Protein AF-A0A7S0ZLE8-F1 (afdb_monomer_lite)

Organism: NCBI:txid708627

Sequence (244 aa):
KNADIVASLNGVIELIKIQPRLDTLREMLEECEAYNGIEEWNGKCVEWKLIETKVQASASEIFHALNELYAFEIEVSKWVILDRKLICDILSLIFDTATLKGWNCCKNIPRNELIQEMKSDCEENVLVRVLELFADENEMNTELKLKEYEITRVVGESLLEKHCNLQLISKTQIVSESQFEKLWKDALPDEFCIKWDALNGLAVVVSTPAQRYVEYFPRHRLAVDAKMRFDAMFEKKKSWTRAE

Secondary structure (DSSP, 8-state):
-PPP-----SS-----------HHHHHHHHTSPPB-S-TT-----EEHHHHHHH--S-HHHHHHHHHHTTEEEEETTEEEEBPHHHHHHHHHHHHHHHHHHT--TTSEEEHHHHHHHHTTTS-HHHHHHHHHHHEEEPTTS-EEEE-HHHHHHHHHHHHHHHHS-TTTS-GGGPPBHHHHHHHHHHTS-TT----GGGGTTTEEEEE-SS-EEEEE--GGGS-SSHHHHHHHHHHH-S---TT-

InterPro domains:
  IPR019128 Sister chromatid cohesion protein Dcc1 [PF09724] (3-243)
  IPR019128 Sister chromatid cohesion protein Dcc1 [PTHR13395] (2-243)

pLDDT: mean 90.19, std 7.02, range [50.66, 97.81]

Structure (mmCIF, N/CA/C/O backbone):
data_AF-A0A7S0ZLE8-F1
#
_entry.id   AF-A0A7S0ZLE8-F1
#
loop_
_atom_site.group_PDB
_atom_site.id
_atom_site.type_symbol
_atom_site.label_atom_id
_atom_site.label_alt_id
_atom_site.label_comp_id
_atom_site.label_asym_id
_atom_site.label_entity_id
_atom_site.label_seq_id
_atom_site.pdbx_PDB_ins_code
_atom_site.Cartn_x
_atom_site.Cartn_y
_atom_site.Cartn_z
_atom_site.occupancy
_atom_site.B_iso_or_equiv
_atom_site.auth_seq_id
_atom_site.auth_comp_id
_atom_site.auth_asym_id
_atom_site.auth_atom_id
_atom_site.pdbx_PDB_model_num
ATOM 1 N N . LYS A 1 1 ? 16.751 -15.967 -65.633 1.00 50.66 1 LYS A N 1
ATOM 2 C CA . LYS A 1 1 ? 17.332 -15.666 -64.303 1.00 50.66 1 LYS A CA 1
ATOM 3 C C . LYS A 1 1 ? 16.708 -16.654 -63.330 1.00 50.66 1 LYS A C 1
ATOM 5 O O . LYS A 1 1 ? 15.507 -16.556 -63.126 1.00 50.66 1 LYS A O 1
ATOM 10 N N . ASN A 1 2 ? 17.470 -17.645 -62.865 1.00 52.84 2 ASN A N 1
ATOM 11 C CA . ASN A 1 2 ? 16.989 -18.592 -61.857 1.00 52.84 2 ASN A CA 1
ATOM 12 C C . ASN A 1 2 ? 17.002 -17.899 -60.495 1.00 52.84 2 ASN A C 1
ATOM 14 O O . ASN A 1 2 ? 17.931 -17.147 -60.210 1.00 52.84 2 ASN A O 1
ATOM 18 N N . ALA A 1 3 ? 15.941 -18.089 -59.717 1.00 69.06 3 ALA A N 1
ATOM 19 C CA . ALA A 1 3 ? 15.873 -17.599 -58.351 1.00 69.06 3 ALA A CA 1
ATOM 20 C C . ALA A 1 3 ? 16.672 -18.553 -57.456 1.00 69.06 3 ALA A C 1
ATOM 22 O O . ALA A 1 3 ? 16.349 -19.739 -57.389 1.00 69.06 3 ALA A O 1
ATOM 23 N N . ASP A 1 4 ? 17.710 -18.036 -56.803 1.00 77.81 4 ASP A N 1
ATOM 24 C CA . ASP A 1 4 ? 18.472 -18.784 -55.807 1.00 77.81 4 ASP A CA 1
ATOM 25 C C . ASP A 1 4 ? 17.657 -18.890 -54.516 1.00 77.81 4 ASP A C 1
ATOM 27 O O . ASP A 1 4 ? 17.141 -17.899 -53.991 1.00 77.81 4 ASP A O 1
ATOM 31 N N . ILE A 1 5 ? 17.519 -20.113 -54.007 1.00 77.00 5 ILE A N 1
ATOM 32 C CA . ILE A 1 5 ? 16.856 -20.372 -52.730 1.00 77.00 5 ILE A CA 1
ATOM 33 C C . ILE A 1 5 ? 17.821 -19.971 -51.614 1.00 77.00 5 ILE A C 1
ATOM 35 O O . ILE A 1 5 ? 18.875 -20.581 -51.452 1.00 77.00 5 ILE A O 1
ATOM 39 N N . VAL A 1 6 ? 17.444 -18.951 -50.841 1.00 85.25 6 VAL A N 1
ATOM 40 C CA . VAL A 1 6 ? 18.293 -18.377 -49.782 1.00 85.25 6 VAL A CA 1
ATOM 41 C C . VAL A 1 6 ? 18.117 -19.105 -48.440 1.00 85.25 6 VAL A C 1
ATOM 43 O O . VAL A 1 6 ? 19.038 -19.126 -47.629 1.00 85.25 6 VAL A O 1
ATOM 46 N N . ALA A 1 7 ? 16.958 -19.733 -48.203 1.00 81.81 7 ALA A N 1
ATOM 47 C CA . ALA A 1 7 ? 16.702 -20.570 -47.030 1.00 81.81 7 ALA A CA 1
ATOM 48 C C . ALA A 1 7 ? 15.507 -21.515 -47.252 1.00 81.81 7 ALA A C 1
ATOM 50 O O . ALA A 1 7 ? 14.533 -21.149 -47.909 1.00 81.81 7 ALA A O 1
ATOM 51 N N . SER A 1 8 ? 15.568 -22.708 -46.654 1.00 85.56 8 SER A N 1
ATOM 52 C CA . SER A 1 8 ? 14.454 -23.657 -46.540 1.00 85.56 8 SER A CA 1
ATOM 53 C C . SER A 1 8 ? 14.250 -23.984 -45.064 1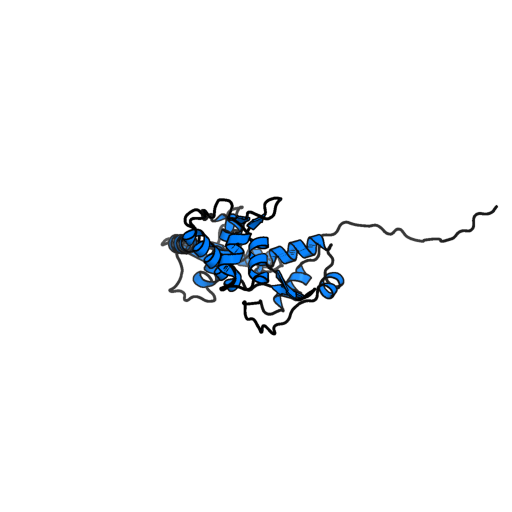.00 85.56 8 SER A C 1
ATOM 55 O O . SER A 1 8 ? 15.186 -24.430 -44.401 1.00 85.56 8 SER A O 1
ATOM 57 N N . LEU A 1 9 ? 13.046 -23.751 -44.544 1.00 86.44 9 LEU A N 1
ATOM 58 C CA . LEU A 1 9 ? 12.694 -23.979 -43.142 1.00 86.44 9 LEU A CA 1
ATOM 59 C C . LEU A 1 9 ? 11.684 -25.125 -43.047 1.00 86.44 9 LEU A C 1
ATOM 61 O O . LEU A 1 9 ? 10.696 -25.143 -43.773 1.00 86.44 9 LEU A O 1
ATOM 65 N N . ASN A 1 10 ? 11.923 -26.059 -42.126 1.00 84.06 10 ASN A N 1
ATOM 66 C CA . ASN A 1 10 ? 11.089 -27.252 -41.926 1.00 84.06 10 ASN A CA 1
ATOM 67 C C . ASN A 1 10 ? 10.104 -27.100 -40.751 1.00 84.06 10 ASN A C 1
ATOM 69 O O . ASN A 1 10 ? 9.726 -28.087 -40.125 1.00 84.06 10 ASN A O 1
ATOM 73 N N . GLY A 1 11 ? 9.713 -25.871 -40.415 1.00 84.88 11 GLY A N 1
ATOM 74 C CA . GLY A 1 11 ? 8.815 -25.598 -39.297 1.00 84.88 11 GLY A CA 1
ATOM 75 C C . GLY A 1 11 ? 8.304 -24.163 -39.294 1.00 84.88 11 GLY A C 1
ATOM 76 O O . GLY A 1 11 ? 8.848 -23.297 -39.979 1.00 84.88 11 GLY A O 1
ATOM 77 N N . VAL A 1 12 ? 7.252 -23.932 -38.511 1.00 86.62 12 VAL A N 1
ATOM 78 C CA . VAL A 1 12 ? 6.644 -22.616 -38.293 1.00 86.62 12 VAL A CA 1
ATOM 79 C C . VAL A 1 12 ? 6.923 -22.198 -36.854 1.00 86.62 12 VAL A C 1
ATOM 81 O O . VAL A 1 12 ? 6.770 -22.999 -35.934 1.00 86.62 12 VAL A O 1
ATOM 84 N N . ILE A 1 13 ? 7.352 -20.951 -36.662 1.00 87.94 13 ILE A N 1
ATOM 85 C CA . ILE A 1 13 ? 7.451 -20.337 -35.337 1.00 87.94 13 ILE A CA 1
ATOM 86 C C . ILE A 1 13 ? 6.138 -19.601 -35.098 1.00 87.94 13 ILE A C 1
ATOM 88 O O . ILE A 1 13 ? 5.864 -18.591 -35.745 1.00 87.94 13 ILE A O 1
ATOM 92 N N . GLU A 1 14 ? 5.328 -20.120 -34.184 1.00 88.88 14 GLU A N 1
ATOM 93 C CA . GLU A 1 14 ? 4.092 -19.471 -33.756 1.00 88.88 14 GLU A CA 1
ATOM 94 C C . GLU A 1 14 ? 4.342 -18.644 -32.494 1.00 88.88 14 GLU A C 1
ATOM 96 O O . GLU A 1 14 ? 5.032 -19.076 -31.569 1.00 88.88 14 GLU A O 1
ATOM 101 N N . LEU A 1 15 ? 3.769 -17.443 -32.453 1.00 86.81 15 LEU A N 1
ATOM 102 C CA . LEU A 1 15 ? 3.800 -16.578 -31.279 1.00 86.81 15 LEU A CA 1
ATOM 103 C C . LEU A 1 15 ? 2.468 -16.709 -30.544 1.00 86.81 15 LEU A C 1
ATOM 105 O O . LEU A 1 15 ? 1.416 -16.373 -31.086 1.00 86.81 15 LEU A O 1
ATOM 109 N N . ILE A 1 16 ? 2.519 -17.189 -29.304 1.00 86.44 16 ILE A N 1
ATOM 110 C CA . ILE A 1 16 ? 1.344 -17.374 -28.451 1.00 86.44 16 ILE A CA 1
ATOM 111 C C . ILE A 1 16 ? 1.424 -16.372 -27.305 1.00 86.44 16 ILE A C 1
ATOM 113 O O . ILE A 1 16 ? 2.462 -16.241 -26.655 1.00 86.44 16 ILE A O 1
ATOM 117 N N . LYS A 1 17 ? 0.317 -15.677 -27.031 1.00 83.75 17 LYS A N 1
ATOM 118 C CA . LYS A 1 17 ? 0.219 -14.819 -25.850 1.00 83.75 17 LYS A CA 1
ATOM 119 C C . LYS A 1 17 ? 0.235 -15.688 -24.592 1.00 83.75 17 LYS A C 1
ATOM 121 O O . LYS A 1 17 ? -0.623 -16.552 -24.428 1.00 83.75 17 LYS A O 1
ATOM 126 N N . ILE A 1 18 ? 1.184 -15.425 -23.701 1.00 82.81 18 ILE A N 1
ATOM 127 C CA . ILE A 1 18 ? 1.287 -16.074 -22.391 1.00 82.81 18 ILE A CA 1
ATOM 128 C C . ILE A 1 18 ? 0.947 -15.080 -21.278 1.00 82.81 18 ILE A C 1
ATOM 130 O O . ILE A 1 18 ? 0.975 -13.871 -21.496 1.00 82.81 18 ILE A O 1
ATOM 134 N N . GLN A 1 19 ? 0.610 -15.596 -20.097 1.00 81.25 19 GLN A N 1
ATOM 135 C CA . GLN A 1 19 ? 0.547 -14.778 -18.885 1.00 81.25 19 GLN A CA 1
ATOM 136 C C . GLN A 1 19 ? 1.972 -14.490 -18.388 1.00 81.25 19 GLN A C 1
ATOM 138 O O . GLN A 1 19 ? 2.819 -15.390 -18.473 1.00 81.25 19 GLN A O 1
ATOM 143 N N . PRO A 1 20 ? 2.244 -13.280 -17.871 1.00 83.62 20 PRO A N 1
ATOM 144 C CA . PRO A 1 20 ? 3.556 -12.935 -17.343 1.00 83.62 20 PRO A CA 1
ATOM 145 C C . PRO A 1 20 ? 3.870 -13.780 -16.102 1.00 83.62 20 PRO A C 1
ATOM 147 O O . PRO A 1 20 ? 3.014 -14.003 -15.245 1.00 83.62 20 PRO A O 1
ATOM 150 N N . ARG A 1 21 ? 5.109 -14.269 -15.998 1.00 82.62 21 ARG A N 1
ATOM 151 C CA . ARG A 1 21 ? 5.555 -15.123 -14.881 1.00 82.62 21 ARG A CA 1
ATOM 152 C C . ARG A 1 21 ? 6.191 -14.284 -13.776 1.00 82.62 21 ARG A C 1
ATOM 154 O O . ARG A 1 21 ? 7.409 -14.271 -13.622 1.00 82.62 21 ARG A O 1
ATOM 161 N N . LEU A 1 22 ? 5.351 -13.557 -13.043 1.00 87.31 22 LEU A N 1
ATOM 162 C CA . LEU A 1 22 ? 5.779 -12.568 -12.047 1.00 87.31 22 LEU A CA 1
ATOM 163 C C . LEU A 1 22 ? 6.140 -13.168 -10.678 1.00 87.31 22 LEU A C 1
ATOM 165 O O . LEU A 1 22 ? 6.754 -12.480 -9.869 1.00 87.31 22 LEU A O 1
ATOM 169 N N . ASP A 1 23 ? 5.830 -14.443 -10.425 1.00 86.56 23 ASP A N 1
ATOM 170 C CA . ASP A 1 23 ? 6.182 -15.110 -9.161 1.00 86.56 23 ASP A CA 1
ATOM 171 C C . ASP A 1 23 ? 7.700 -15.089 -8.917 1.00 86.56 23 ASP A C 1
ATOM 173 O O . ASP A 1 23 ? 8.151 -14.768 -7.823 1.00 86.56 23 ASP A O 1
ATOM 177 N N . THR A 1 24 ? 8.497 -15.296 -9.971 1.00 88.25 24 THR A N 1
ATOM 178 C CA . THR A 1 24 ? 9.964 -15.218 -9.901 1.00 88.25 24 THR A CA 1
ATOM 179 C C . THR A 1 24 ? 10.459 -13.827 -9.499 1.00 88.25 24 THR A C 1
ATOM 181 O O . THR A 1 24 ? 11.437 -13.721 -8.767 1.00 88.25 24 THR A O 1
ATOM 184 N N . LEU A 1 25 ? 9.794 -12.753 -9.943 1.00 92.06 25 LEU A N 1
ATOM 185 C CA . LEU A 1 25 ? 10.149 -11.390 -9.533 1.00 92.06 25 LEU A CA 1
ATOM 186 C C . LEU A 1 25 ? 9.915 -11.198 -8.033 1.00 92.06 25 LEU A C 1
ATOM 188 O O . LEU A 1 25 ? 10.764 -10.637 -7.343 1.00 92.06 25 LEU A O 1
ATOM 192 N N . ARG A 1 26 ? 8.766 -11.674 -7.545 1.00 90.25 26 ARG A N 1
ATOM 193 C CA . ARG A 1 26 ? 8.402 -11.592 -6.133 1.00 90.25 26 ARG A CA 1
ATOM 194 C C . ARG A 1 26 ? 9.399 -12.349 -5.265 1.00 90.25 26 ARG A C 1
ATOM 196 O O . ARG A 1 26 ? 9.935 -11.752 -4.346 1.00 90.25 26 ARG A O 1
ATOM 203 N N . GLU A 1 27 ? 9.707 -13.598 -5.607 1.00 90.06 27 GLU A N 1
ATOM 204 C CA . GLU A 1 27 ? 10.702 -14.409 -4.892 1.00 90.06 27 GLU A CA 1
ATOM 205 C C . GLU A 1 27 ? 12.064 -13.702 -4.828 1.00 90.06 27 GLU A C 1
ATOM 207 O O . GLU A 1 27 ? 12.648 -13.569 -3.757 1.00 90.06 27 GLU A O 1
ATOM 212 N N . MET A 1 28 ? 12.541 -13.168 -5.959 1.00 92.38 28 MET A N 1
ATOM 213 C CA . MET A 1 28 ? 13.826 -12.461 -6.023 1.00 92.38 28 MET A CA 1
ATOM 214 C C . MET A 1 28 ? 13.878 -11.223 -5.115 1.00 92.38 28 MET A C 1
ATOM 216 O O . MET A 1 28 ? 14.925 -10.931 -4.538 1.00 92.38 28 MET A O 1
ATOM 220 N N . LEU A 1 29 ? 12.775 -10.481 -5.010 1.00 92.50 29 LEU A N 1
ATOM 221 C CA . LEU A 1 29 ? 12.696 -9.273 -4.189 1.00 92.50 29 LEU A CA 1
ATOM 222 C C . LEU A 1 29 ? 12.409 -9.574 -2.713 1.00 92.50 29 LEU A C 1
ATOM 224 O O . LEU A 1 29 ? 12.932 -8.876 -1.855 1.00 92.50 29 LEU A O 1
ATOM 228 N N . GLU A 1 30 ? 11.626 -10.606 -2.402 1.00 89.06 30 GLU A N 1
ATOM 229 C CA . GLU A 1 30 ? 11.346 -11.042 -1.025 1.00 89.06 30 GLU A CA 1
ATOM 230 C C . GLU A 1 30 ? 12.560 -11.721 -0.364 1.00 89.06 30 GLU A C 1
ATOM 232 O O . GLU A 1 30 ? 12.675 -11.724 0.859 1.00 89.06 30 GLU A O 1
ATOM 237 N N . GLU A 1 31 ? 13.499 -12.263 -1.150 1.00 89.19 31 GLU A N 1
ATOM 238 C CA . GLU A 1 31 ? 14.811 -12.715 -0.657 1.00 89.19 31 GLU A CA 1
ATOM 239 C C . GLU A 1 31 ? 15.725 -11.557 -0.211 1.00 89.19 31 GLU A C 1
ATOM 241 O O . GLU A 1 31 ? 16.727 -11.781 0.481 1.00 89.19 31 GLU A O 1
ATOM 246 N N . CYS A 1 32 ? 15.413 -10.329 -0.626 1.00 89.62 32 CYS A N 1
ATOM 247 C CA . CYS A 1 32 ? 16.133 -9.129 -0.229 1.00 89.62 32 CYS A CA 1
ATOM 248 C C . CYS A 1 32 ? 15.570 -8.568 1.082 1.00 89.62 32 CYS A C 1
ATOM 250 O O . CYS A 1 32 ? 14.381 -8.677 1.372 1.00 89.62 32 CYS A O 1
ATOM 252 N N . GLU A 1 33 ? 16.429 -7.935 1.880 1.00 89.81 33 GLU A N 1
ATOM 253 C CA . GLU A 1 33 ? 15.952 -7.155 3.023 1.00 89.81 33 GLU A CA 1
ATOM 254 C C . GLU A 1 33 ? 15.156 -5.952 2.504 1.00 89.81 33 GLU A C 1
ATOM 256 O O . GLU A 1 33 ? 15.547 -5.337 1.514 1.00 89.81 33 GLU A O 1
ATOM 261 N N . ALA A 1 34 ? 14.033 -5.619 3.137 1.00 91.75 34 ALA A N 1
ATOM 262 C CA . ALA A 1 34 ? 13.288 -4.427 2.757 1.00 91.75 34 ALA A CA 1
ATOM 263 C C . ALA A 1 34 ? 14.062 -3.168 3.175 1.00 91.75 34 ALA A C 1
ATOM 265 O O . ALA A 1 34 ? 14.675 -3.113 4.244 1.00 91.75 34 ALA A O 1
ATOM 266 N N . TYR A 1 35 ? 14.035 -2.140 2.336 1.00 93.25 35 TYR A N 1
ATOM 267 C CA . TYR A 1 35 ? 14.686 -0.874 2.644 1.00 93.25 35 TYR A CA 1
ATOM 268 C C . TYR A 1 35 ? 13.860 -0.074 3.647 1.00 93.25 35 TYR A C 1
ATOM 270 O O . TYR A 1 35 ? 12.682 0.201 3.422 1.00 93.25 35 TYR A O 1
ATOM 278 N N . ASN A 1 36 ? 14.499 0.339 4.733 1.00 89.25 36 ASN A N 1
ATOM 279 C CA . ASN A 1 36 ? 13.854 0.937 5.899 1.00 89.25 36 ASN A CA 1
ATOM 280 C C . ASN A 1 36 ? 14.198 2.422 6.118 1.00 89.25 36 ASN A C 1
ATOM 282 O O . ASN A 1 36 ? 13.865 2.955 7.174 1.00 89.25 36 ASN A O 1
ATOM 286 N N . GLY A 1 37 ? 14.836 3.090 5.148 1.00 86.44 37 GLY A N 1
ATOM 287 C CA . GLY A 1 37 ? 15.146 4.525 5.225 1.00 86.44 37 GLY A CA 1
ATOM 288 C C . GLY A 1 37 ? 16.477 4.864 5.900 1.00 86.44 37 GLY A C 1
ATOM 289 O O . GLY A 1 37 ? 16.689 6.012 6.273 1.00 86.44 37 GLY A O 1
ATOM 290 N N . ILE A 1 38 ? 17.357 3.882 6.116 1.00 84.50 38 ILE A N 1
ATOM 291 C CA . ILE A 1 38 ? 18.698 4.123 6.665 1.00 84.50 38 ILE A CA 1
ATOM 292 C C . ILE A 1 38 ? 19.643 4.547 5.529 1.00 84.50 38 ILE A C 1
ATOM 294 O O . ILE A 1 38 ? 19.783 3.815 4.551 1.00 84.50 38 ILE A O 1
ATOM 298 N N . GLU A 1 39 ? 20.334 5.681 5.692 1.00 70.81 39 GLU A N 1
ATOM 299 C CA . GLU A 1 39 ? 21.256 6.245 4.683 1.00 70.81 39 GLU A CA 1
ATOM 300 C C . GLU A 1 39 ? 22.358 5.254 4.249 1.00 70.81 39 GLU A C 1
ATOM 302 O O . GLU A 1 39 ? 22.692 5.149 3.072 1.00 70.81 39 GLU A O 1
ATOM 307 N N . GLU A 1 40 ? 22.910 4.476 5.188 1.00 74.19 40 GLU A N 1
ATOM 308 C CA . GLU A 1 40 ? 23.941 3.457 4.926 1.00 74.19 40 GLU A CA 1
ATOM 309 C C . GLU A 1 40 ? 23.353 2.041 4.821 1.00 74.19 40 GLU A C 1
ATOM 311 O O . GLU A 1 40 ? 23.878 1.071 5.379 1.00 74.19 40 GLU A O 1
ATOM 316 N N . TRP A 1 41 ? 22.223 1.899 4.131 1.00 78.12 41 TRP A N 1
ATOM 317 C CA . TRP A 1 41 ? 21.620 0.590 3.923 1.00 78.12 41 TRP A CA 1
ATOM 318 C C . TRP A 1 41 ? 22.519 -0.296 3.044 1.00 78.12 41 TRP A C 1
ATOM 320 O O . TRP A 1 41 ? 22.834 0.024 1.900 1.00 78.12 41 TRP A O 1
ATOM 330 N N . ASN A 1 42 ? 22.936 -1.439 3.589 1.00 79.50 42 ASN A N 1
ATOM 331 C CA . ASN A 1 42 ? 23.843 -2.398 2.947 1.00 79.50 42 ASN A CA 1
ATOM 332 C C . ASN A 1 42 ? 23.151 -3.722 2.580 1.00 79.50 42 ASN A C 1
ATOM 334 O O . ASN A 1 42 ? 23.814 -4.750 2.401 1.00 79.50 42 ASN A O 1
ATOM 338 N N . GLY A 1 43 ? 21.820 -3.704 2.502 1.00 82.38 43 GLY A N 1
ATOM 339 C CA . GLY A 1 43 ? 21.034 -4.876 2.160 1.00 82.38 43 GLY A CA 1
ATOM 340 C C . GLY A 1 43 ? 21.202 -5.292 0.697 1.00 82.38 43 GLY A C 1
ATOM 341 O O . GLY A 1 43 ? 21.799 -4.611 -0.142 1.00 82.38 43 GLY A O 1
ATOM 342 N N . LYS A 1 44 ? 20.697 -6.485 0.384 1.00 89.25 44 LYS A N 1
ATOM 343 C CA . LYS A 1 44 ? 20.733 -7.016 -0.982 1.00 89.25 44 LYS A CA 1
ATOM 344 C C . LYS A 1 44 ? 19.688 -6.317 -1.841 1.00 89.25 44 LYS A C 1
ATOM 346 O O . LYS A 1 44 ? 18.570 -6.120 -1.395 1.00 89.25 44 LYS A O 1
ATOM 351 N N . CYS A 1 45 ? 20.035 -6.027 -3.086 1.00 92.31 45 CYS A N 1
ATOM 352 C CA . CYS A 1 45 ? 19.111 -5.530 -4.099 1.00 92.31 45 CYS A CA 1
ATOM 353 C C . CYS A 1 45 ? 19.194 -6.397 -5.359 1.00 92.31 45 CYS A C 1
ATOM 355 O O . CYS A 1 45 ? 20.124 -7.191 -5.538 1.00 92.31 45 CYS A O 1
ATOM 357 N N . VAL A 1 46 ? 18.214 -6.237 -6.242 1.00 93.81 46 VAL A N 1
ATOM 358 C CA . VAL A 1 46 ? 18.103 -6.988 -7.489 1.00 93.81 46 VAL A CA 1
ATOM 359 C C . VAL A 1 46 ? 18.390 -6.071 -8.672 1.00 93.81 46 VAL A C 1
ATOM 361 O O . VAL A 1 46 ? 17.729 -5.054 -8.863 1.00 93.81 46 VAL A O 1
ATOM 364 N N . GLU A 1 47 ? 19.356 -6.441 -9.508 1.00 95.31 47 GLU A N 1
ATOM 365 C CA . GLU A 1 47 ? 19.661 -5.680 -10.720 1.00 95.31 47 GLU A CA 1
ATOM 366 C C . GLU A 1 47 ? 18.577 -5.851 -11.798 1.00 95.31 47 GLU A C 1
ATOM 368 O O . GLU A 1 47 ? 18.146 -6.970 -12.091 1.00 95.31 47 GLU A O 1
ATOM 373 N N . TRP A 1 48 ? 18.208 -4.760 -12.476 1.00 94.62 48 TRP A N 1
ATOM 374 C CA . TRP A 1 48 ? 17.226 -4.750 -13.569 1.00 94.62 48 TRP A CA 1
ATOM 375 C C . TRP A 1 48 ? 17.556 -5.770 -14.663 1.00 94.62 48 TRP A C 1
ATOM 377 O O . TRP A 1 48 ? 16.703 -6.543 -15.088 1.00 94.62 48 TRP A O 1
ATOM 387 N N . LYS A 1 49 ? 18.829 -5.862 -15.057 1.00 94.19 49 LYS A N 1
ATOM 388 C CA . LYS A 1 49 ? 19.287 -6.824 -16.069 1.00 94.19 49 LYS A CA 1
ATOM 389 C C . LYS A 1 49 ? 19.025 -8.277 -15.660 1.00 94.19 49 LYS A C 1
ATOM 391 O O . LYS A 1 49 ? 18.737 -9.126 -16.507 1.00 94.19 49 LYS A O 1
ATOM 396 N N . LEU A 1 50 ? 19.138 -8.583 -14.367 1.00 94.25 50 LEU A N 1
ATOM 397 C CA . LEU A 1 50 ? 18.840 -9.913 -13.843 1.00 94.25 50 LEU A CA 1
ATOM 398 C C . LEU A 1 50 ? 17.334 -10.186 -13.886 1.00 94.25 50 LEU A C 1
ATOM 400 O O . LEU A 1 50 ? 16.940 -11.291 -14.261 1.00 94.25 50 LEU A O 1
ATOM 404 N N . ILE A 1 51 ? 16.516 -9.179 -13.558 1.00 93.69 51 ILE A N 1
ATOM 405 C CA . ILE A 1 51 ? 15.053 -9.228 -13.674 1.00 93.69 51 ILE A CA 1
ATOM 406 C C . ILE A 1 51 ? 14.652 -9.512 -15.125 1.00 93.69 51 ILE A C 1
ATOM 408 O O . ILE A 1 51 ? 13.982 -10.510 -15.370 1.00 93.69 51 ILE A O 1
ATOM 412 N N . GLU A 1 52 ? 15.134 -8.730 -16.095 1.00 92.44 52 GLU A N 1
ATOM 413 C CA . GLU A 1 52 ? 14.830 -8.919 -17.525 1.00 92.44 52 GLU A CA 1
ATOM 414 C C . GLU A 1 52 ? 15.231 -10.302 -18.048 1.00 92.44 52 GLU A C 1
ATOM 416 O O . GLU A 1 52 ? 14.574 -10.865 -18.921 1.00 92.44 52 GLU A O 1
ATOM 421 N N . THR A 1 53 ? 16.320 -10.863 -17.520 1.00 92.75 53 THR A N 1
ATOM 422 C CA . THR A 1 53 ? 16.819 -12.169 -17.965 1.00 92.75 53 THR A CA 1
ATOM 423 C C . THR A 1 53 ? 16.012 -13.328 -17.374 1.00 92.75 53 THR A C 1
ATOM 425 O O . THR A 1 53 ? 15.838 -14.355 -18.032 1.00 92.75 53 THR A O 1
ATOM 428 N N . LYS A 1 54 ? 15.555 -13.207 -16.122 1.00 92.75 54 LYS A N 1
ATOM 429 C CA . LYS A 1 54 ? 14.897 -14.303 -15.391 1.00 92.75 54 LYS A CA 1
ATOM 430 C C . LYS A 1 54 ? 13.374 -14.257 -15.451 1.00 92.75 54 LYS A C 1
ATOM 432 O O . LYS A 1 54 ? 12.740 -15.311 -15.422 1.00 92.75 54 LYS A O 1
ATOM 437 N N . VAL A 1 55 ? 12.788 -13.067 -15.522 1.00 91.56 55 VAL A N 1
ATOM 438 C CA . VAL A 1 55 ? 11.340 -12.867 -15.466 1.00 91.56 55 VAL A CA 1
ATOM 439 C C . VAL A 1 55 ? 10.782 -12.865 -16.883 1.00 91.56 55 VAL A C 1
ATOM 441 O O . VAL A 1 55 ? 11.085 -11.997 -17.696 1.00 91.56 55 VAL A O 1
ATOM 444 N N . GLN A 1 56 ? 9.939 -13.851 -17.191 1.00 89.38 56 GLN A N 1
ATOM 445 C CA . GLN A 1 56 ? 9.267 -13.937 -18.489 1.00 89.38 56 GLN A CA 1
ATOM 446 C C . GLN A 1 56 ? 8.047 -13.015 -18.513 1.00 89.38 56 GLN A C 1
ATOM 448 O O . GLN A 1 56 ? 6.917 -13.454 -18.282 1.00 89.38 56 GLN A O 1
ATOM 453 N N . ALA A 1 57 ? 8.297 -11.736 -18.765 1.00 90.69 57 ALA A N 1
ATOM 454 C CA . ALA A 1 57 ? 7.288 -10.696 -18.894 1.00 90.69 57 ALA A CA 1
ATOM 455 C C . ALA A 1 57 ? 7.843 -9.528 -19.726 1.00 90.69 57 ALA A C 1
ATOM 457 O O . ALA A 1 57 ? 9.054 -9.380 -19.894 1.00 90.69 57 ALA A O 1
ATOM 458 N N . SER A 1 58 ? 6.962 -8.695 -20.267 1.00 90.44 58 SER A N 1
ATOM 459 C CA . SER A 1 58 ? 7.364 -7.422 -20.865 1.00 90.44 58 SER A CA 1
ATOM 460 C C . SER A 1 58 ? 7.840 -6.439 -19.791 1.00 90.44 58 SER A C 1
ATOM 462 O O . SER A 1 58 ? 7.425 -6.522 -18.635 1.00 90.44 58 SER A O 1
ATOM 464 N N . ALA A 1 59 ? 8.651 -5.450 -20.176 1.00 90.94 59 ALA A N 1
ATOM 465 C CA . ALA A 1 59 ? 9.110 -4.412 -19.252 1.00 90.94 59 ALA A CA 1
ATOM 466 C C . ALA A 1 59 ? 7.938 -3.713 -18.538 1.00 90.94 59 ALA A C 1
ATOM 468 O O . ALA A 1 59 ? 7.984 -3.517 -17.330 1.00 90.94 59 ALA A O 1
ATOM 469 N N . SER A 1 60 ? 6.848 -3.415 -19.256 1.00 91.50 60 SER A N 1
ATOM 470 C CA . SER A 1 60 ? 5.656 -2.795 -18.664 1.00 91.50 60 SER A CA 1
ATOM 471 C C . SER A 1 60 ? 4.977 -3.683 -17.618 1.00 91.50 60 SER A C 1
ATOM 473 O O . SER A 1 60 ? 4.502 -3.167 -16.611 1.00 91.50 60 SER A O 1
ATOM 475 N N . GLU A 1 61 ? 4.909 -4.997 -17.845 1.00 92.69 61 GLU A N 1
ATOM 476 C CA . GLU A 1 61 ? 4.347 -5.947 -16.874 1.00 92.69 61 GLU A CA 1
ATOM 477 C C . GLU A 1 61 ? 5.244 -6.067 -15.635 1.00 92.69 61 GLU A C 1
ATOM 479 O O . GLU A 1 61 ? 4.735 -6.135 -14.519 1.00 92.69 61 GLU A O 1
ATOM 484 N N . ILE A 1 62 ? 6.568 -6.025 -15.817 1.00 93.94 62 ILE A N 1
ATOM 485 C CA . ILE A 1 62 ? 7.541 -6.007 -14.717 1.00 93.94 62 ILE A CA 1
ATOM 486 C C . ILE A 1 62 ? 7.392 -4.725 -13.893 1.00 93.94 62 ILE A C 1
ATOM 488 O O . ILE A 1 62 ? 7.276 -4.805 -12.676 1.00 93.94 62 ILE A O 1
ATOM 492 N N . PHE A 1 63 ? 7.338 -3.553 -14.532 1.00 92.06 63 PHE A N 1
ATOM 493 C CA . PHE A 1 63 ? 7.137 -2.276 -13.838 1.00 92.06 63 PHE A CA 1
ATOM 494 C C . PHE A 1 63 ? 5.825 -2.242 -13.055 1.00 92.06 63 PHE A C 1
ATOM 496 O O . PHE A 1 63 ? 5.792 -1.772 -11.919 1.00 92.06 63 PHE A O 1
ATOM 503 N N . HIS A 1 64 ? 4.750 -2.782 -13.628 1.00 91.94 64 HIS A N 1
ATOM 504 C CA . HIS A 1 64 ? 3.483 -2.895 -12.917 1.00 91.94 64 HIS A CA 1
ATOM 505 C C . HIS A 1 64 ? 3.612 -3.779 -11.668 1.00 91.94 64 HIS A C 1
ATOM 507 O O . HIS A 1 64 ? 3.197 -3.374 -10.586 1.00 91.94 64 HIS A O 1
ATOM 513 N N . ALA A 1 65 ? 4.264 -4.936 -11.792 1.00 91.81 65 ALA A N 1
ATOM 514 C CA . ALA A 1 65 ? 4.507 -5.835 -10.669 1.00 91.81 65 ALA A CA 1
ATOM 515 C C . ALA A 1 65 ? 5.420 -5.219 -9.593 1.00 91.81 65 ALA A C 1
ATOM 517 O O . ALA A 1 65 ? 5.191 -5.417 -8.403 1.00 91.81 65 ALA A O 1
ATOM 518 N N . LEU A 1 66 ? 6.428 -4.435 -9.989 1.00 94.19 66 LEU A N 1
ATOM 519 C CA . LEU A 1 66 ? 7.273 -3.676 -9.063 1.00 94.19 66 LEU A CA 1
ATOM 520 C C . LEU A 1 66 ? 6.448 -2.668 -8.253 1.00 94.19 66 LEU A C 1
ATOM 522 O O . LEU A 1 66 ? 6.649 -2.555 -7.047 1.00 94.19 66 LEU A O 1
ATOM 526 N N . ASN A 1 67 ? 5.488 -1.982 -8.882 1.00 93.00 67 ASN A N 1
ATOM 527 C CA . ASN A 1 67 ? 4.570 -1.086 -8.175 1.00 93.00 67 ASN A CA 1
ATOM 528 C C . ASN A 1 67 ? 3.688 -1.846 -7.172 1.00 93.00 67 ASN A C 1
ATOM 530 O O . ASN A 1 67 ? 3.542 -1.396 -6.039 1.00 93.00 67 ASN A O 1
ATOM 534 N N . GLU A 1 68 ? 3.143 -3.009 -7.550 1.00 90.38 68 GLU A N 1
ATOM 535 C CA . GLU A 1 68 ? 2.337 -3.845 -6.641 1.00 90.38 68 GLU A CA 1
ATOM 536 C C . GLU A 1 68 ? 3.131 -4.358 -5.430 1.00 90.38 68 GLU A C 1
ATOM 538 O O . GLU A 1 68 ? 2.562 -4.571 -4.360 1.00 90.38 68 GLU A O 1
ATOM 543 N N . LEU A 1 69 ? 4.440 -4.560 -5.594 1.00 91.50 69 LEU A N 1
ATOM 544 C CA . LEU A 1 69 ? 5.354 -4.977 -4.528 1.00 91.50 69 LEU A CA 1
ATOM 545 C C . LEU A 1 69 ? 5.915 -3.802 -3.718 1.00 91.50 69 LEU A C 1
ATOM 547 O O . LEU A 1 69 ? 6.745 -4.022 -2.840 1.00 91.50 69 LEU A O 1
ATOM 551 N N . TYR A 1 70 ? 5.500 -2.566 -4.015 1.00 94.50 70 TYR A N 1
ATOM 552 C CA . TYR A 1 70 ? 6.075 -1.345 -3.443 1.00 94.50 70 TYR A CA 1
ATOM 553 C C . TYR A 1 70 ? 7.601 -1.275 -3.612 1.00 94.50 70 TYR A C 1
ATOM 555 O O . TYR A 1 70 ? 8.320 -0.730 -2.774 1.00 94.50 70 TYR A O 1
ATOM 563 N N . ALA A 1 71 ? 8.112 -1.858 -4.696 1.00 94.12 71 ALA A N 1
ATOM 564 C CA . ALA A 1 71 ? 9.528 -1.843 -5.002 1.00 94.12 71 ALA A CA 1
ATOM 565 C C . ALA A 1 71 ? 9.960 -0.460 -5.484 1.00 94.12 71 ALA A C 1
ATOM 567 O O . ALA A 1 71 ? 9.182 0.268 -6.106 1.00 94.12 71 ALA A O 1
ATOM 568 N N . PHE A 1 72 ? 11.208 -0.104 -5.223 1.00 92.00 72 PHE A N 1
ATOM 569 C CA . PHE A 1 72 ? 11.811 1.136 -5.678 1.00 92.00 72 PHE A CA 1
ATOM 570 C C . PHE A 1 72 ? 13.242 0.921 -6.142 1.00 92.00 72 PHE A C 1
ATOM 572 O O . PHE A 1 72 ? 13.907 -0.047 -5.763 1.00 92.00 72 PHE A O 1
ATOM 579 N N . GLU A 1 73 ? 13.685 1.836 -6.994 1.00 92.81 73 GLU A N 1
ATOM 580 C CA . GLU A 1 73 ? 15.043 1.878 -7.503 1.00 92.81 73 GLU A CA 1
ATOM 581 C C . GLU A 1 73 ? 15.915 2.669 -6.519 1.00 92.81 73 GLU A C 1
ATOM 583 O O . GLU A 1 73 ? 15.857 3.897 -6.472 1.00 92.81 73 GLU A O 1
ATOM 588 N N . ILE A 1 74 ? 16.680 1.956 -5.688 1.00 89.44 74 ILE A N 1
ATOM 589 C CA . ILE A 1 74 ? 17.536 2.569 -4.657 1.00 89.44 74 ILE A CA 1
ATOM 590 C C . ILE A 1 74 ? 18.786 3.212 -5.263 1.00 89.44 74 ILE A C 1
ATOM 592 O O . ILE A 1 74 ? 19.229 4.280 -4.855 1.00 89.44 74 ILE A O 1
ATOM 596 N N . GLU A 1 75 ? 19.327 2.565 -6.287 1.00 86.56 75 GLU A N 1
ATOM 597 C CA . GLU A 1 75 ? 20.459 3.006 -7.088 1.00 86.56 75 GLU A CA 1
ATOM 598 C C . GLU A 1 75 ? 20.153 2.674 -8.549 1.00 86.56 75 GLU A C 1
ATOM 600 O O . GLU A 1 75 ? 19.308 1.824 -8.831 1.00 86.56 75 GLU A O 1
ATOM 605 N N . VAL A 1 76 ? 20.886 3.279 -9.487 1.00 89.12 76 VAL A N 1
ATOM 606 C CA . VAL A 1 76 ? 20.682 3.051 -10.925 1.00 89.12 76 VAL A CA 1
ATOM 607 C C . VAL A 1 76 ? 20.654 1.553 -11.250 1.00 89.12 76 VAL A C 1
ATOM 609 O O . VAL A 1 76 ? 21.634 0.830 -11.067 1.00 89.12 76 VAL A O 1
ATOM 612 N N . SER A 1 77 ? 19.523 1.109 -11.791 1.00 91.38 77 SER A N 1
ATOM 613 C CA . SER A 1 77 ? 19.197 -0.262 -12.175 1.00 91.38 77 SER A CA 1
ATOM 614 C C . SER A 1 77 ? 19.194 -1.283 -11.034 1.00 91.38 77 SER A C 1
ATOM 616 O O . SER A 1 77 ? 19.325 -2.475 -11.310 1.00 91.38 77 SER A O 1
ATOM 618 N N . LYS A 1 78 ? 19.020 -0.867 -9.776 1.00 93.06 78 LYS A N 1
ATOM 619 C CA . LYS A 1 78 ? 18.953 -1.750 -8.603 1.00 93.06 78 LYS A CA 1
ATOM 620 C C . LYS A 1 78 ? 17.654 -1.546 -7.839 1.00 93.06 78 LYS A C 1
ATOM 622 O O . LYS A 1 78 ? 17.362 -0.453 -7.370 1.00 93.06 78 LYS A O 1
ATOM 627 N N . TRP A 1 79 ? 16.909 -2.631 -7.679 1.00 94.81 79 TRP A N 1
ATOM 628 C CA . TRP A 1 79 ? 15.566 -2.635 -7.118 1.00 94.81 79 TRP A CA 1
ATOM 629 C C . TRP A 1 79 ? 15.512 -3.351 -5.776 1.00 94.81 79 TRP A C 1
ATOM 631 O O . TRP A 1 79 ? 16.155 -4.384 -5.579 1.00 94.81 79 TRP A O 1
ATOM 641 N N . VAL A 1 80 ? 14.703 -2.818 -4.870 1.00 94.88 80 VAL A N 1
ATOM 642 C CA . VAL A 1 80 ? 14.407 -3.410 -3.562 1.00 94.88 80 VAL A CA 1
ATOM 643 C C . VAL A 1 80 ? 12.980 -3.044 -3.151 1.00 94.88 80 VAL A C 1
ATOM 645 O O . VAL A 1 80 ? 12.418 -2.074 -3.652 1.00 94.88 80 VAL A O 1
ATOM 648 N N . ILE A 1 81 ? 12.371 -3.825 -2.263 1.00 95.12 81 ILE A N 1
ATOM 649 C CA . ILE A 1 81 ? 11.059 -3.513 -1.683 1.00 95.12 81 ILE A CA 1
ATOM 650 C C . ILE A 1 81 ? 11.211 -2.426 -0.614 1.00 95.12 81 ILE A C 1
ATOM 652 O O . ILE A 1 81 ? 12.095 -2.517 0.239 1.00 95.12 81 ILE A O 1
ATOM 656 N N . LEU A 1 82 ? 10.343 -1.411 -0.643 1.00 95.00 82 LEU A N 1
ATOM 657 C CA . LEU A 1 82 ? 10.210 -0.474 0.470 1.00 95.00 82 LEU A CA 1
ATOM 658 C C . LEU A 1 82 ? 9.594 -1.184 1.673 1.00 95.00 82 LEU A C 1
ATOM 660 O O . LEU A 1 82 ? 8.567 -1.859 1.560 1.00 95.00 82 LEU A O 1
ATOM 664 N N . ASP A 1 83 ? 10.204 -1.001 2.839 1.00 92.94 83 ASP A N 1
ATOM 665 C CA . ASP A 1 83 ? 9.639 -1.491 4.082 1.00 92.94 83 ASP A CA 1
ATOM 666 C C . ASP A 1 83 ? 8.268 -0.855 4.328 1.00 92.94 83 ASP A C 1
ATOM 668 O O . ASP A 1 83 ? 8.041 0.345 4.156 1.00 92.94 83 ASP A O 1
ATOM 672 N N . ARG A 1 84 ? 7.315 -1.686 4.738 1.00 91.50 84 ARG A N 1
ATOM 673 C CA . ARG A 1 84 ? 5.927 -1.251 4.855 1.00 91.50 84 ARG A CA 1
ATOM 674 C C . ARG A 1 84 ? 5.721 -0.270 6.001 1.00 91.50 84 ARG A C 1
ATOM 676 O O . ARG A 1 84 ? 4.864 0.605 5.899 1.00 91.50 84 ARG A O 1
ATOM 683 N N . LYS A 1 85 ? 6.495 -0.402 7.080 1.00 92.44 85 LYS A N 1
ATOM 684 C CA . LYS A 1 85 ? 6.460 0.560 8.176 1.00 92.44 85 LYS A CA 1
ATOM 685 C C . LYS A 1 85 ? 6.988 1.907 7.688 1.00 92.44 85 LYS A C 1
ATOM 687 O O . LYS A 1 85 ? 6.316 2.898 7.931 1.00 92.44 85 LYS A O 1
ATOM 692 N N . LEU A 1 86 ? 8.085 1.930 6.925 1.00 94.44 86 LEU A N 1
ATOM 693 C CA . LEU A 1 86 ? 8.589 3.161 6.303 1.00 94.44 86 LEU A CA 1
ATOM 694 C C . LEU A 1 86 ? 7.521 3.842 5.431 1.00 94.44 86 LEU A C 1
ATOM 696 O O . LEU A 1 86 ? 7.304 5.043 5.563 1.00 94.44 86 LEU A O 1
ATOM 700 N N . ILE A 1 87 ? 6.815 3.085 4.582 1.00 96.62 87 ILE A N 1
ATOM 701 C CA . ILE A 1 87 ? 5.711 3.626 3.769 1.00 96.62 87 ILE A CA 1
ATOM 702 C C . ILE A 1 87 ? 4.647 4.277 4.661 1.00 96.62 87 ILE A C 1
ATOM 704 O O . ILE A 1 87 ? 4.234 5.405 4.399 1.00 96.62 87 ILE A O 1
ATOM 708 N N . CYS A 1 88 ? 4.194 3.581 5.708 1.00 96.56 88 CYS A N 1
ATOM 709 C CA . CYS A 1 88 ? 3.193 4.122 6.626 1.00 96.56 88 CYS A CA 1
ATOM 710 C C . CYS A 1 88 ? 3.696 5.366 7.369 1.00 96.56 88 CYS A C 1
ATOM 712 O O . CYS A 1 88 ? 2.941 6.324 7.486 1.00 96.56 88 CYS A O 1
ATOM 714 N N . ASP A 1 89 ? 4.952 5.372 7.817 1.00 95.88 89 ASP A N 1
ATOM 715 C CA . ASP A 1 89 ? 5.559 6.501 8.525 1.00 95.88 89 ASP A CA 1
ATOM 716 C C . ASP A 1 89 ? 5.629 7.745 7.610 1.00 95.88 89 ASP A C 1
ATOM 718 O O . ASP A 1 8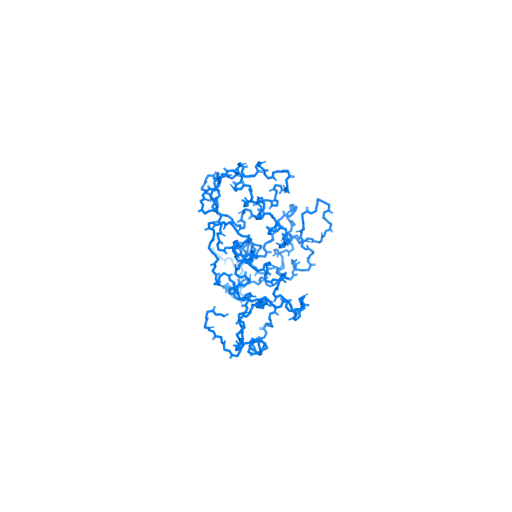9 ? 5.266 8.845 8.027 1.00 95.88 89 ASP A O 1
ATOM 722 N N . ILE A 1 90 ? 5.990 7.572 6.330 1.00 97.12 90 ILE A N 1
ATOM 723 C CA . ILE A 1 90 ? 5.991 8.658 5.333 1.00 97.12 90 ILE A CA 1
ATOM 724 C C . ILE A 1 90 ? 4.569 9.149 5.044 1.00 97.12 90 ILE A C 1
ATOM 726 O O . ILE A 1 90 ? 4.344 10.356 4.980 1.00 97.12 90 ILE A O 1
ATOM 730 N N . LEU A 1 91 ? 3.595 8.247 4.882 1.00 97.81 91 LEU A N 1
ATOM 731 C CA . LEU A 1 91 ? 2.194 8.632 4.679 1.00 97.81 91 LEU A CA 1
ATOM 732 C C . LEU A 1 91 ? 1.656 9.436 5.869 1.00 97.81 91 LEU A C 1
ATOM 734 O O . LEU A 1 91 ? 1.027 10.472 5.664 1.00 97.81 91 LEU A O 1
ATOM 738 N N . SER A 1 92 ? 1.954 9.014 7.100 1.00 96.75 92 SER A N 1
ATOM 739 C CA . SER A 1 92 ? 1.608 9.770 8.306 1.00 96.75 92 SER A CA 1
ATOM 740 C C . SER A 1 92 ? 2.231 11.167 8.299 1.00 96.75 92 SER A C 1
ATOM 742 O O . SER A 1 92 ? 1.524 12.144 8.532 1.00 96.75 92 SER A O 1
ATOM 744 N N . LEU A 1 93 ? 3.508 11.290 7.925 1.00 96.75 93 LEU A N 1
ATOM 745 C CA . LEU A 1 93 ? 4.174 12.588 7.809 1.00 96.75 93 LEU A CA 1
ATOM 746 C C . LEU A 1 93 ? 3.543 13.488 6.729 1.00 96.75 93 LEU A C 1
ATOM 748 O O . LEU A 1 93 ? 3.432 14.702 6.920 1.00 96.75 93 LEU A O 1
ATOM 752 N N . ILE A 1 94 ? 3.091 12.914 5.608 1.00 97.44 94 ILE A N 1
ATOM 753 C CA . ILE A 1 94 ? 2.337 13.645 4.576 1.00 97.44 94 ILE A CA 1
ATOM 754 C C . ILE A 1 94 ? 1.035 14.199 5.168 1.00 97.44 94 ILE A C 1
ATOM 756 O O . ILE A 1 94 ? 0.710 15.364 4.932 1.00 97.44 94 ILE A O 1
ATOM 760 N N . PHE A 1 95 ? 0.296 13.402 5.947 1.00 97.00 95 PHE A N 1
ATOM 761 C CA . PHE A 1 95 ? -0.962 13.836 6.567 1.00 97.00 95 PHE A CA 1
ATOM 762 C C . PHE A 1 95 ? -0.746 14.947 7.594 1.00 97.00 95 PHE A C 1
ATOM 764 O O . PHE A 1 95 ? -1.484 15.937 7.597 1.00 97.00 95 PHE A O 1
ATOM 771 N N . ASP A 1 96 ? 0.289 14.821 8.423 1.00 95.88 96 ASP A N 1
ATOM 772 C CA . ASP A 1 96 ? 0.655 15.838 9.406 1.00 95.88 96 ASP A CA 1
ATOM 773 C C . ASP A 1 96 ? 1.033 17.149 8.708 1.00 95.88 96 ASP A C 1
ATOM 775 O O . ASP A 1 96 ? 0.541 18.221 9.066 1.00 95.88 96 ASP A O 1
ATOM 779 N N . THR A 1 97 ? 1.828 17.066 7.639 1.00 96.75 97 THR A N 1
ATOM 780 C CA . THR A 1 97 ? 2.235 18.228 6.838 1.00 96.75 97 THR A CA 1
ATOM 781 C C . THR A 1 97 ? 1.033 18.889 6.164 1.00 96.75 97 THR A C 1
ATOM 783 O O . THR A 1 97 ? 0.876 20.109 6.234 1.00 96.75 97 THR A O 1
ATOM 786 N N . ALA A 1 98 ? 0.135 18.102 5.564 1.00 96.38 98 ALA A N 1
ATOM 787 C CA . ALA A 1 98 ? -1.100 18.609 4.974 1.00 96.38 98 ALA A CA 1
ATOM 788 C C . ALA A 1 98 ? -1.965 19.328 6.017 1.00 96.38 98 ALA A C 1
ATOM 790 O O . ALA A 1 98 ? -2.429 20.441 5.767 1.00 96.38 98 ALA A O 1
ATOM 791 N N . THR A 1 99 ? -2.095 18.754 7.213 1.00 95.12 99 THR A N 1
ATOM 792 C CA . THR A 1 99 ? -2.827 19.361 8.331 1.00 95.12 99 THR A CA 1
ATOM 793 C C . THR A 1 99 ? -2.206 20.694 8.748 1.00 95.12 99 THR A C 1
ATOM 795 O O . THR A 1 99 ? -2.913 21.696 8.864 1.00 95.12 99 THR A O 1
ATOM 798 N N . LEU A 1 100 ? -0.879 20.747 8.908 1.00 95.75 100 LEU A N 1
ATOM 799 C CA . LEU A 1 100 ? -0.146 21.963 9.281 1.00 95.75 100 LEU A CA 1
ATOM 800 C C . LEU A 1 100 ? -0.282 23.079 8.239 1.00 95.75 100 LEU A C 1
ATOM 802 O O . LEU A 1 100 ? -0.362 24.255 8.596 1.00 95.75 100 LEU A O 1
ATOM 806 N N . LYS A 1 101 ? -0.327 22.722 6.953 1.00 96.56 101 LYS A N 1
ATOM 807 C CA . LYS A 1 101 ? -0.491 23.667 5.839 1.00 96.56 101 LYS A CA 1
ATOM 808 C C . LYS A 1 101 ? -1.948 23.990 5.511 1.00 96.56 101 LYS A C 1
ATOM 810 O O . LYS A 1 101 ? -2.207 24.854 4.674 1.00 96.56 101 LYS A O 1
ATOM 815 N N . GLY A 1 102 ? -2.904 23.327 6.162 1.00 94.81 102 GLY A N 1
ATOM 816 C CA . GLY A 1 102 ? -4.328 23.458 5.857 1.00 94.81 102 GLY A CA 1
ATOM 817 C C . GLY A 1 102 ? -4.710 22.905 4.478 1.00 94.81 102 GLY A C 1
ATOM 818 O O . GLY A 1 102 ? -5.701 23.343 3.890 1.00 94.81 102 GLY A O 1
ATOM 819 N N . TRP A 1 103 ? -3.921 21.976 3.937 1.00 96.44 103 TRP A N 1
ATOM 820 C CA . TRP A 1 103 ? -4.257 21.244 2.722 1.00 96.44 103 TRP A CA 1
ATOM 821 C C . TRP A 1 103 ? -5.273 20.150 3.028 1.00 96.44 103 TRP A C 1
ATOM 823 O O . TRP A 1 103 ? -5.242 19.516 4.077 1.00 96.44 103 TRP A O 1
ATOM 833 N N . ASN A 1 104 ? -6.175 19.910 2.081 1.00 93.31 104 ASN A N 1
ATOM 834 C CA . ASN A 1 104 ? -7.179 18.865 2.210 1.00 93.31 104 ASN A CA 1
ATOM 835 C C . ASN A 1 104 ? -6.705 17.599 1.490 1.00 93.31 104 ASN A C 1
ATOM 837 O O . ASN A 1 104 ? -6.518 17.630 0.273 1.00 93.31 104 ASN A O 1
ATOM 841 N N . CYS A 1 105 ? -6.575 16.488 2.218 1.00 93.56 105 CYS A N 1
ATOM 842 C CA . CYS A 1 105 ? -6.040 15.232 1.679 1.00 93.56 105 CYS A CA 1
ATOM 843 C C . CYS A 1 105 ? -6.920 14.595 0.587 1.00 93.56 105 CYS A C 1
ATOM 845 O O . CYS A 1 105 ? -6.421 13.823 -0.227 1.00 93.56 105 CYS A O 1
ATOM 847 N N . CYS A 1 106 ? -8.216 14.924 0.527 1.00 91.25 106 CYS A N 1
ATOM 848 C CA . CYS A 1 106 ? -9.127 14.467 -0.533 1.00 91.25 106 CYS A CA 1
ATOM 849 C C . CYS A 1 106 ? -9.100 15.357 -1.788 1.00 91.25 106 CYS A C 1
ATOM 851 O O . CYS A 1 106 ? -9.832 15.100 -2.750 1.00 91.25 106 CYS A O 1
ATOM 853 N N . LYS A 1 107 ? -8.306 16.431 -1.782 1.00 92.88 107 LYS A N 1
ATOM 854 C CA . LYS A 1 107 ? -8.133 17.358 -2.904 1.00 92.88 107 LYS A CA 1
ATOM 855 C C . LYS A 1 107 ? -6.684 17.348 -3.384 1.00 92.88 107 LYS A C 1
ATOM 857 O O . LYS A 1 107 ? -5.857 16.562 -2.936 1.00 92.88 107 LYS A O 1
ATOM 862 N N . ASN A 1 108 ? -6.413 18.227 -4.338 1.00 93.38 108 ASN A N 1
ATOM 863 C CA . ASN A 1 108 ? -5.089 18.437 -4.886 1.00 93.38 108 ASN A CA 1
ATOM 864 C C . ASN A 1 108 ? -4.182 19.124 -3.852 1.00 93.38 108 ASN A C 1
ATOM 866 O O . ASN A 1 108 ? -4.536 20.173 -3.309 1.00 93.38 108 ASN A O 1
ATOM 870 N N . ILE A 1 109 ? -3.013 18.533 -3.614 1.00 96.25 109 ILE A N 1
ATOM 871 C CA . ILE A 1 109 ? -1.939 19.045 -2.759 1.00 96.25 109 ILE A CA 1
ATOM 872 C C . ILE A 1 109 ? -0.813 19.592 -3.654 1.00 96.25 109 ILE A C 1
ATOM 874 O O . ILE A 1 109 ? -0.448 18.921 -4.622 1.00 96.25 109 ILE A O 1
ATOM 878 N N . PRO A 1 110 ? -0.222 20.768 -3.368 1.00 96.81 110 PRO A N 1
ATOM 879 C CA . PRO A 1 110 ? 0.898 21.289 -4.151 1.00 96.81 110 PRO A CA 1
ATOM 880 C C . PRO A 1 110 ? 2.148 20.401 -4.019 1.00 96.81 110 PRO A C 1
ATOM 882 O O . PRO A 1 110 ? 2.763 20.324 -2.956 1.00 96.81 110 PRO A O 1
ATOM 885 N N . ARG A 1 111 ? 2.564 19.757 -5.118 1.00 95.69 111 ARG A N 1
ATOM 886 C CA . ARG A 1 111 ? 3.655 18.763 -5.141 1.00 95.69 111 ARG A CA 1
ATOM 887 C C . ARG A 1 111 ? 4.977 19.329 -4.633 1.00 95.69 111 ARG A C 1
ATOM 889 O O . ARG A 1 111 ? 5.610 18.766 -3.748 1.00 95.69 111 ARG A O 1
ATOM 896 N N . ASN A 1 112 ? 5.403 20.442 -5.225 1.00 94.94 112 ASN A N 1
ATOM 897 C CA . ASN A 1 112 ? 6.716 21.018 -4.943 1.00 94.94 112 ASN A CA 1
ATOM 898 C C . ASN A 1 112 ? 6.795 21.593 -3.529 1.00 94.94 112 ASN A C 1
ATOM 900 O O . ASN A 1 112 ? 7.856 21.535 -2.919 1.00 94.94 112 ASN A O 1
ATOM 904 N N . GLU A 1 113 ? 5.685 22.125 -3.014 1.00 96.44 113 GLU A N 1
ATOM 905 C CA . GLU A 1 113 ? 5.622 22.626 -1.643 1.00 96.44 113 GLU A CA 1
ATOM 906 C C . GLU A 1 113 ? 5.689 21.462 -0.651 1.00 96.44 113 GLU A C 1
ATOM 908 O O . GLU A 1 113 ? 6.535 21.489 0.231 1.00 96.44 113 GLU A O 1
ATOM 913 N N . LEU A 1 114 ? 4.913 20.388 -0.858 1.00 96.50 114 LEU A N 1
ATOM 914 C CA . LEU A 1 114 ? 4.986 19.178 -0.029 1.00 96.50 114 LEU A CA 1
ATOM 915 C C . LEU A 1 114 ? 6.409 18.607 0.019 1.00 96.50 114 LEU A C 1
ATOM 917 O O . LEU A 1 114 ? 6.941 18.365 1.099 1.00 96.50 114 LEU A O 1
ATOM 921 N N . ILE A 1 115 ? 7.047 18.444 -1.145 1.00 95.50 115 ILE A N 1
ATOM 922 C CA . ILE A 1 115 ? 8.423 17.940 -1.216 1.00 95.50 115 ILE A CA 1
ATOM 923 C C . 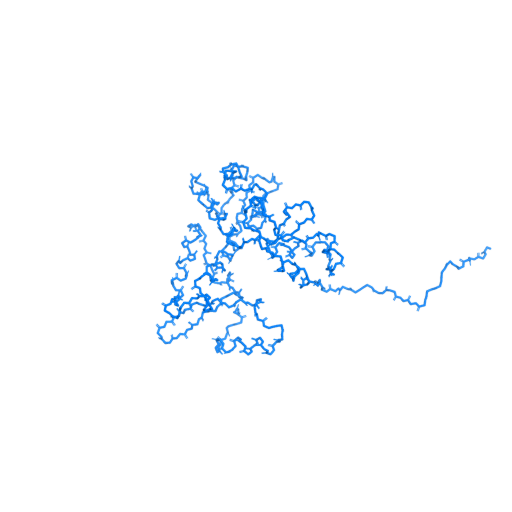ILE A 1 115 ? 9.379 18.873 -0.477 1.00 95.50 115 ILE A C 1
ATOM 925 O O . ILE A 1 115 ? 10.254 18.379 0.220 1.00 95.50 115 ILE A O 1
ATOM 929 N N . GLN A 1 116 ? 9.234 20.198 -0.611 1.00 95.25 116 GLN A N 1
ATOM 930 C CA . GLN A 1 116 ? 10.091 21.154 0.095 1.00 95.25 116 GLN A CA 1
ATOM 931 C C . GLN A 1 116 ? 9.940 21.095 1.614 1.00 95.25 116 GLN A C 1
ATOM 933 O O . GLN A 1 116 ? 10.948 21.166 2.311 1.00 95.25 116 GLN A O 1
ATOM 938 N N . GLU A 1 117 ? 8.718 20.942 2.115 1.00 95.44 117 GLU A N 1
ATOM 939 C CA . GLU A 1 117 ? 8.446 20.863 3.553 1.00 95.44 117 GLU A CA 1
ATOM 940 C C . GLU A 1 117 ? 8.978 19.574 4.179 1.00 95.44 117 GLU A C 1
ATOM 942 O O . GLU A 1 117 ? 9.392 19.589 5.329 1.00 95.44 117 GLU A O 1
ATOM 947 N N . MET A 1 118 ? 9.024 18.479 3.416 1.00 94.88 118 MET A N 1
ATOM 948 C CA . MET A 1 118 ? 9.450 17.167 3.913 1.00 94.88 118 MET A CA 1
ATOM 949 C C . MET A 1 118 ? 10.941 16.860 3.706 1.00 94.88 118 MET A C 1
ATOM 951 O O . MET A 1 118 ? 11.399 15.793 4.116 1.00 94.88 118 MET A O 1
ATOM 955 N N . LYS A 1 119 ? 11.727 17.758 3.085 1.00 91.62 119 LYS A N 1
ATOM 956 C CA . LYS A 1 119 ? 13.150 17.490 2.764 1.00 91.62 119 LYS A CA 1
ATOM 957 C C . LYS A 1 119 ? 14.018 17.197 3.984 1.00 91.62 119 LYS A C 1
ATOM 959 O O . LYS A 1 119 ? 15.072 16.589 3.834 1.00 91.62 119 LYS A O 1
ATOM 964 N N . SER A 1 120 ? 13.633 17.693 5.158 1.00 90.12 120 SER A N 1
ATOM 965 C CA . SER A 1 120 ? 14.355 17.467 6.414 1.00 90.12 120 SER A CA 1
ATOM 966 C C . SER A 1 120 ? 14.078 16.111 7.047 1.00 90.12 120 SER A C 1
ATOM 968 O O . SER A 1 120 ? 14.872 15.662 7.869 1.00 90.12 120 SER A O 1
ATOM 970 N N . ASP A 1 121 ? 12.959 15.485 6.696 1.00 90.19 121 ASP A N 1
ATOM 971 C CA . ASP A 1 121 ? 12.389 14.366 7.444 1.00 90.19 121 ASP A CA 1
ATOM 972 C C . ASP A 1 121 ? 12.460 13.046 6.667 1.00 90.19 121 ASP A C 1
ATOM 974 O O . ASP A 1 121 ? 12.348 11.972 7.256 1.00 90.19 121 ASP A O 1
ATOM 978 N N . CYS A 1 122 ? 12.650 13.106 5.345 1.00 89.44 122 CYS A N 1
ATOM 979 C CA . CYS A 1 122 ? 12.743 11.938 4.478 1.00 89.44 122 CYS A CA 1
ATOM 980 C C . CYS A 1 122 ? 13.630 12.214 3.254 1.00 89.44 122 CYS A C 1
ATOM 982 O O . CYS A 1 122 ? 13.658 13.330 2.730 1.00 89.44 122 CYS A O 1
ATOM 984 N N . GLU A 1 123 ? 14.321 11.182 2.764 1.00 90.12 123 GLU A N 1
ATOM 985 C CA . GLU A 1 123 ? 15.060 11.261 1.505 1.00 90.12 123 GLU A CA 1
ATOM 986 C C . GLU A 1 123 ? 14.110 11.530 0.321 1.00 90.12 123 GLU A C 1
ATOM 988 O O . GLU A 1 123 ? 13.057 10.903 0.169 1.00 90.12 123 GLU A O 1
ATOM 993 N N . GLU A 1 124 ? 14.488 12.470 -0.552 1.00 91.69 124 GLU A N 1
ATOM 994 C CA . GLU A 1 124 ? 13.615 12.964 -1.627 1.00 91.69 124 GLU A CA 1
ATOM 995 C C . GLU A 1 124 ? 13.213 11.860 -2.623 1.00 91.69 124 GLU A C 1
ATOM 997 O O . GLU A 1 124 ? 12.065 11.811 -3.053 1.00 91.69 124 GLU A O 1
ATOM 1002 N N . ASN A 1 125 ? 14.123 10.942 -2.960 1.00 91.06 125 ASN A N 1
ATOM 1003 C CA . ASN A 1 125 ? 13.859 9.776 -3.818 1.00 91.06 125 ASN A CA 1
ATOM 1004 C C . ASN A 1 125 ? 12.800 8.837 -3.216 1.00 91.06 125 ASN A C 1
ATOM 1006 O O . ASN A 1 125 ? 11.906 8.383 -3.930 1.00 91.06 125 ASN A O 1
ATOM 1010 N N . VAL A 1 126 ? 12.871 8.568 -1.911 1.00 93.31 126 VAL A N 1
ATOM 1011 C CA . VAL A 1 126 ? 11.922 7.703 -1.201 1.00 93.31 126 VAL A CA 1
ATOM 1012 C C . VAL A 1 126 ? 10.559 8.384 -1.118 1.00 93.31 126 VAL A C 1
ATOM 1014 O O . VAL A 1 126 ? 9.543 7.763 -1.433 1.00 93.31 126 VAL A O 1
ATOM 1017 N N . LEU A 1 127 ? 10.527 9.675 -0.775 1.00 95.00 127 LEU A N 1
ATOM 1018 C CA . LEU A 1 127 ? 9.296 10.462 -0.763 1.00 95.00 127 LEU A CA 1
ATOM 1019 C C . LEU A 1 127 ? 8.628 10.473 -2.140 1.00 95.00 127 LEU A C 1
ATOM 1021 O O . LEU A 1 127 ? 7.447 10.148 -2.253 1.00 95.00 127 LEU A O 1
ATOM 1025 N N . VAL A 1 128 ? 9.379 10.808 -3.192 1.00 94.00 128 VAL A N 1
ATOM 1026 C CA . VAL A 1 128 ? 8.870 10.813 -4.571 1.00 94.00 128 VAL A CA 1
ATOM 1027 C C . VAL A 1 128 ? 8.307 9.445 -4.929 1.00 94.00 128 VAL A C 1
ATOM 1029 O O . VAL A 1 128 ? 7.206 9.370 -5.471 1.00 94.00 128 VAL A O 1
ATOM 1032 N N . ARG A 1 129 ? 8.985 8.358 -4.550 1.00 94.69 129 ARG A N 1
ATOM 1033 C CA . ARG A 1 129 ? 8.475 7.014 -4.805 1.00 94.69 129 ARG A CA 1
ATOM 1034 C C . ARG A 1 129 ? 7.155 6.727 -4.092 1.00 94.69 129 ARG A C 1
ATOM 1036 O O . ARG A 1 129 ? 6.247 6.158 -4.695 1.00 94.69 129 ARG A O 1
ATOM 1043 N N . VAL A 1 130 ? 7.030 7.093 -2.817 1.00 96.50 130 VAL A N 1
ATOM 1044 C CA . VAL A 1 130 ? 5.772 6.925 -2.071 1.00 96.50 130 VAL A CA 1
ATOM 1045 C C . VAL A 1 130 ? 4.653 7.732 -2.734 1.00 96.50 130 VAL A C 1
ATOM 1047 O O . VAL A 1 130 ? 3.542 7.226 -2.883 1.00 96.50 130 VAL A O 1
ATOM 1050 N N . LEU A 1 131 ? 4.944 8.942 -3.214 1.00 95.94 131 LEU A N 1
ATOM 1051 C CA . LEU A 1 131 ? 3.980 9.751 -3.959 1.00 95.94 131 LEU A CA 1
ATOM 1052 C C . LEU A 1 131 ? 3.562 9.092 -5.281 1.00 95.94 131 LEU A C 1
ATOM 1054 O O . LEU A 1 131 ? 2.374 9.054 -5.571 1.00 95.94 131 LEU A O 1
ATOM 1058 N N . GLU A 1 132 ? 4.476 8.497 -6.047 1.00 94.56 132 GLU A N 1
ATOM 1059 C CA . GLU A 1 132 ? 4.122 7.754 -7.271 1.00 94.56 132 GLU A CA 1
ATOM 1060 C C . GLU A 1 132 ? 3.185 6.566 -6.991 1.00 94.56 132 GLU A C 1
ATOM 1062 O O . GLU A 1 132 ? 2.257 6.279 -7.757 1.00 94.56 132 GLU A O 1
ATOM 1067 N N . LEU A 1 133 ? 3.420 5.864 -5.878 1.00 95.62 133 LEU A N 1
ATOM 1068 C CA . LEU A 1 133 ? 2.615 4.716 -5.464 1.00 95.62 133 LEU A CA 1
ATOM 1069 C C . LEU A 1 133 ? 1.217 5.144 -4.992 1.00 95.62 133 LEU A C 1
ATOM 1071 O O . LEU A 1 133 ? 0.228 4.499 -5.345 1.00 95.62 133 LEU A O 1
ATOM 1075 N N . PHE A 1 134 ? 1.122 6.242 -4.237 1.00 97.12 134 PHE A N 1
ATOM 1076 C CA . PHE A 1 134 ? -0.073 6.611 -3.469 1.00 97.12 134 PHE A CA 1
ATOM 1077 C C . PHE A 1 134 ? -0.708 7.951 -3.854 1.00 97.12 134 PHE A C 1
ATOM 1079 O O . PHE A 1 134 ? -1.637 8.404 -3.187 1.00 97.12 134 PHE A O 1
ATOM 1086 N N . ALA A 1 135 ? -0.272 8.578 -4.940 1.00 96.81 135 ALA A N 1
ATOM 1087 C CA . ALA A 1 135 ? -0.898 9.762 -5.507 1.00 96.81 135 ALA A CA 1
ATOM 1088 C C . ALA A 1 135 ? -0.958 9.679 -7.037 1.00 96.81 135 ALA A C 1
ATOM 1090 O O . ALA A 1 135 ? -0.190 8.961 -7.679 1.00 96.81 135 ALA A O 1
ATOM 1091 N N . ASP A 1 136 ? -1.914 10.400 -7.612 1.00 95.56 136 ASP A N 1
ATOM 1092 C CA . ASP A 1 136 ? -1.960 10.721 -9.033 1.00 95.56 136 ASP A CA 1
ATOM 1093 C C . ASP A 1 136 ? -1.465 12.155 -9.234 1.00 95.56 136 ASP A C 1
ATOM 1095 O O . ASP A 1 136 ? -1.892 13.075 -8.530 1.00 95.56 136 ASP A O 1
ATOM 1099 N N . GLU A 1 137 ? -0.578 12.350 -10.206 1.00 93.50 137 GLU A N 1
ATOM 1100 C CA . GLU A 1 137 ? -0.110 13.674 -10.615 1.00 93.50 137 GLU A CA 1
ATOM 1101 C C . GLU A 1 137 ? -1.032 14.259 -11.695 1.00 93.50 137 GLU A C 1
ATOM 1103 O O . GLU A 1 137 ? -1.577 13.543 -12.540 1.00 93.50 137 GLU A O 1
ATOM 1108 N N . ASN A 1 138 ? -1.222 15.581 -11.676 1.00 92.00 138 ASN A N 1
ATOM 1109 C CA . ASN A 1 138 ? -1.859 16.280 -12.792 1.00 92.00 138 ASN A CA 1
ATOM 1110 C C . ASN A 1 138 ? -0.915 16.360 -14.013 1.00 92.00 138 ASN A C 1
ATOM 1112 O O . ASN A 1 138 ? 0.281 16.130 -13.896 1.00 92.00 138 ASN A O 1
ATOM 1116 N N . GLU A 1 139 ? -1.422 16.758 -15.186 1.00 88.38 139 GLU A N 1
ATOM 1117 C CA . GLU A 1 139 ? -0.624 16.815 -16.433 1.00 88.38 139 GLU A CA 1
ATOM 1118 C C . GLU A 1 139 ? 0.632 17.706 -16.354 1.00 88.38 139 GLU A C 1
ATOM 1120 O O . GLU A 1 139 ? 1.553 17.554 -17.154 1.00 88.38 139 GLU A O 1
ATOM 1125 N N . MET A 1 140 ? 0.664 18.659 -15.417 1.00 87.56 140 MET A N 1
ATOM 1126 C CA . MET A 1 140 ? 1.783 19.585 -15.221 1.00 87.56 140 MET A CA 1
ATOM 1127 C C . MET A 1 140 ? 2.731 19.157 -14.089 1.00 87.56 140 MET A C 1
ATOM 1129 O O . MET A 1 140 ? 3.686 19.879 -13.804 1.00 87.56 140 MET A O 1
ATOM 1133 N N . ASN A 1 141 ? 2.467 18.028 -13.424 1.00 87.88 141 ASN A N 1
ATOM 1134 C CA . ASN A 1 141 ? 3.176 17.534 -12.241 1.00 87.88 141 ASN A CA 1
ATOM 1135 C C . ASN A 1 141 ? 3.316 18.593 -11.127 1.00 87.88 141 ASN A C 1
ATOM 1137 O O . ASN A 1 141 ? 4.321 18.660 -10.420 1.00 87.88 141 ASN A O 1
ATOM 1141 N N . THR A 1 142 ? 2.319 19.468 -10.977 1.00 92.50 142 THR A N 1
ATOM 1142 C CA . THR A 1 142 ? 2.308 20.530 -9.955 1.00 92.50 142 THR A CA 1
ATOM 1143 C C . THR A 1 142 ? 1.446 20.177 -8.755 1.00 92.50 142 THR A C 1
ATOM 1145 O O . THR A 1 142 ? 1.650 20.720 -7.671 1.00 92.50 142 THR A O 1
ATOM 1148 N N . GLU A 1 143 ? 0.472 19.294 -8.948 1.00 95.25 143 GLU A N 1
ATOM 1149 C CA . GLU A 1 143 ? -0.514 18.922 -7.945 1.00 95.25 143 GLU A CA 1
ATOM 1150 C C . GLU A 1 143 ? -0.612 17.404 -7.825 1.00 95.25 143 GLU A C 1
ATOM 1152 O O . GLU A 1 143 ? -0.535 16.688 -8.824 1.00 95.25 143 GLU A O 1
ATOM 1157 N N . LEU A 1 144 ? -0.817 16.946 -6.594 1.00 96.69 144 LEU A N 1
ATOM 1158 C CA . LEU A 1 144 ? -0.961 15.549 -6.215 1.00 96.69 144 LEU A CA 1
ATOM 1159 C C . LEU A 1 144 ? -2.374 15.305 -5.712 1.00 96.69 144 LEU A C 1
ATOM 1161 O O . LEU A 1 144 ? -2.837 16.000 -4.809 1.00 96.69 144 LEU A O 1
ATOM 1165 N N . LYS A 1 145 ? -3.034 14.280 -6.234 1.00 97.12 145 LYS A N 1
ATOM 1166 C CA . LYS A 1 145 ? -4.274 13.759 -5.669 1.00 97.12 145 LYS A CA 1
ATOM 1167 C C . LYS A 1 145 ? -3.988 12.432 -4.985 1.00 97.12 145 LYS A C 1
ATOM 1169 O O . LYS A 1 145 ? -3.640 11.465 -5.654 1.00 97.12 145 LYS A O 1
ATOM 1174 N N . LEU A 1 146 ? -4.147 12.376 -3.665 1.00 97.50 146 LEU A N 1
ATOM 1175 C CA . LEU A 1 146 ? -3.900 11.150 -2.910 1.00 97.50 146 LEU A CA 1
ATOM 1176 C C . LEU A 1 146 ? -4.904 10.045 -3.282 1.00 97.50 146 LEU A C 1
ATOM 1178 O O . LEU A 1 146 ? -6.111 10.274 -3.405 1.00 97.50 146 LEU A O 1
ATOM 1182 N N . LYS A 1 147 ? -4.387 8.828 -3.438 1.00 96.81 147 LYS A N 1
ATOM 1183 C CA . LYS A 1 147 ? -5.121 7.606 -3.769 1.00 96.81 147 LYS A CA 1
ATOM 1184 C C . LYS A 1 147 ? -5.729 7.009 -2.501 1.00 96.81 147 LYS A C 1
ATOM 1186 O O . LYS A 1 147 ? -5.157 6.131 -1.859 1.00 96.81 147 LYS A O 1
ATOM 1191 N N . GLU A 1 148 ? -6.885 7.541 -2.108 1.00 95.88 148 GLU A N 1
ATOM 1192 C CA . GLU A 1 148 ? -7.557 7.211 -0.842 1.00 95.88 148 GLU A CA 1
ATOM 1193 C C . GLU A 1 148 ? -7.722 5.701 -0.615 1.00 95.88 148 GLU A C 1
ATOM 1195 O O . GLU A 1 148 ? -7.466 5.220 0.488 1.00 95.88 148 GLU A O 1
ATOM 1200 N N . TYR A 1 149 ? -8.123 4.944 -1.641 1.00 95.62 149 TYR A N 1
ATOM 1201 C CA . TYR A 1 149 ? -8.361 3.504 -1.519 1.00 95.62 149 TYR A CA 1
ATOM 1202 C C . TYR A 1 149 ? -7.064 2.729 -1.240 1.00 95.62 149 TYR A C 1
ATOM 1204 O O . TYR A 1 149 ? -7.006 1.917 -0.315 1.00 95.62 149 TYR A O 1
ATOM 1212 N N . GLU A 1 150 ? -6.008 3.014 -1.995 1.00 95.75 150 GLU A N 1
ATOM 1213 C CA . GLU A 1 150 ? -4.685 2.402 -1.897 1.00 95.75 150 GLU A CA 1
ATOM 1214 C C . GLU A 1 150 ? -4.022 2.724 -0.553 1.00 95.75 150 GLU A C 1
ATOM 1216 O O . GLU A 1 150 ? -3.485 1.831 0.105 1.00 95.75 150 GLU A O 1
ATOM 1221 N N . ILE A 1 151 ? -4.129 3.978 -0.106 1.00 97.31 151 ILE A N 1
ATOM 1222 C CA . ILE A 1 151 ? -3.626 4.429 1.197 1.00 97.31 151 ILE A CA 1
ATOM 1223 C C . ILE A 1 151 ? -4.378 3.731 2.331 1.00 97.31 151 ILE A C 1
ATOM 1225 O O . ILE A 1 151 ? -3.774 3.160 3.238 1.00 97.31 151 ILE A O 1
ATOM 1229 N N . THR A 1 152 ? -5.709 3.739 2.266 1.00 97.00 152 THR A N 1
ATOM 1230 C CA . THR A 1 152 ? -6.563 3.107 3.274 1.00 97.00 152 THR A CA 1
ATOM 1231 C C . THR A 1 152 ? -6.233 1.618 3.380 1.00 97.00 152 THR A C 1
ATOM 1233 O O . THR A 1 152 ? -6.061 1.106 4.488 1.00 97.00 152 THR A O 1
ATOM 1236 N N . ARG A 1 153 ? -6.035 0.936 2.244 1.00 96.31 153 ARG A N 1
ATOM 1237 C CA . ARG A 1 153 ? -5.606 -0.466 2.184 1.00 96.31 153 ARG A CA 1
ATOM 1238 C C . ARG A 1 153 ? -4.239 -0.701 2.827 1.00 96.31 153 ARG A C 1
ATOM 1240 O O . ARG A 1 153 ? -4.151 -1.577 3.683 1.00 96.31 153 ARG A O 1
ATOM 1247 N N . VAL A 1 154 ? -3.191 0.039 2.450 1.00 96.19 154 VAL A N 1
ATOM 1248 C CA . VAL A 1 154 ? -1.828 -0.223 2.962 1.00 96.19 154 VAL A CA 1
ATOM 1249 C C . VAL A 1 154 ? -1.712 0.071 4.461 1.00 96.19 154 VAL A C 1
ATOM 1251 O O . VAL A 1 154 ? -1.134 -0.729 5.200 1.00 96.19 154 VAL A O 1
ATOM 1254 N N . VAL A 1 155 ? -2.333 1.159 4.933 1.00 97.06 155 VAL A N 1
ATOM 1255 C CA . VAL A 1 155 ? -2.379 1.515 6.361 1.00 97.06 155 VAL A CA 1
ATOM 1256 C C . VAL A 1 155 ? -3.166 0.464 7.140 1.00 97.06 155 VAL A C 1
ATOM 1258 O O . VAL A 1 155 ? -2.714 -0.009 8.183 1.00 97.06 155 VAL A O 1
ATOM 1261 N N . GLY A 1 156 ? -4.315 0.036 6.613 1.00 96.69 156 GLY A N 1
ATOM 1262 C CA . GLY A 1 156 ? -5.127 -1.001 7.241 1.00 96.69 156 GLY A CA 1
ATOM 1263 C C . GLY A 1 156 ? -4.406 -2.348 7.309 1.00 96.69 156 GLY A C 1
ATOM 1264 O O . GLY A 1 156 ? -4.440 -3.004 8.346 1.00 96.69 156 GLY A O 1
ATOM 1265 N N . GLU A 1 157 ? -3.685 -2.743 6.258 1.00 95.31 157 GLU A N 1
ATOM 1266 C CA . GLU A 1 157 ? -2.872 -3.964 6.255 1.00 95.31 157 GLU A CA 1
ATOM 1267 C C . GLU A 1 157 ? -1.740 -3.915 7.289 1.00 95.31 157 GLU A C 1
ATOM 1269 O O . GLU A 1 157 ? -1.541 -4.884 8.021 1.00 95.31 157 GLU A O 1
ATOM 1274 N N . SER A 1 158 ? -1.053 -2.775 7.414 1.00 94.38 158 SER A N 1
ATOM 1275 C CA . SER A 1 158 ? -0.022 -2.559 8.439 1.00 94.38 158 SER A CA 1
ATOM 1276 C C . SER A 1 158 ? -0.589 -2.700 9.860 1.00 94.38 158 SER A C 1
ATOM 1278 O O . SER A 1 158 ? -0.023 -3.393 10.712 1.00 94.38 158 SER A O 1
ATOM 1280 N N . LEU A 1 159 ? -1.772 -2.130 10.115 1.00 95.31 159 LEU A N 1
ATOM 1281 C CA . LEU A 1 159 ? -2.465 -2.273 11.397 1.00 95.31 159 LEU A CA 1
ATOM 1282 C C . LEU A 1 159 ? -2.933 -3.709 11.657 1.00 95.31 159 LEU A C 1
ATOM 1284 O O . LEU A 1 159 ? -2.826 -4.182 12.790 1.00 95.31 159 LEU A O 1
ATOM 1288 N N . LEU A 1 160 ? -3.428 -4.417 10.638 1.00 95.12 160 LEU A N 1
ATOM 1289 C CA . LEU A 1 160 ? -3.803 -5.829 10.752 1.00 95.12 160 LEU A CA 1
ATOM 1290 C C . LEU A 1 160 ? -2.602 -6.684 11.145 1.00 95.12 160 LEU A C 1
ATOM 1292 O O . LEU A 1 160 ? -2.697 -7.484 12.075 1.00 95.12 160 LEU A O 1
ATOM 1296 N N . GLU A 1 161 ? -1.469 -6.507 10.473 1.00 92.31 161 GLU A N 1
ATOM 1297 C CA . GLU A 1 161 ? -0.260 -7.263 10.775 1.00 92.31 161 GLU A CA 1
ATOM 1298 C C . GLU A 1 161 ? 0.232 -6.997 12.202 1.00 92.31 161 GLU A C 1
ATOM 1300 O O . GLU A 1 161 ? 0.571 -7.935 12.925 1.00 92.31 161 GLU A O 1
ATOM 1305 N N . LYS A 1 162 ? 0.197 -5.736 12.639 1.00 90.62 162 LYS A N 1
ATOM 1306 C CA . LYS A 1 162 ? 0.656 -5.321 13.968 1.00 90.62 162 LYS A CA 1
ATOM 1307 C C . LYS A 1 162 ? -0.284 -5.734 15.103 1.00 90.62 162 LYS A C 1
ATOM 1309 O O . LYS A 1 162 ? 0.185 -6.093 16.181 1.00 90.62 162 LYS A O 1
ATOM 1314 N N . HIS A 1 163 ? -1.597 -5.648 14.892 1.00 91.50 163 HIS A N 1
ATOM 1315 C CA . HIS A 1 163 ? -2.593 -5.748 15.967 1.00 91.50 163 HIS A CA 1
ATOM 1316 C C . HIS A 1 163 ? -3.520 -6.961 15.865 1.00 91.50 163 HIS A C 1
ATOM 1318 O O . HIS A 1 163 ? -4.138 -7.318 16.861 1.00 91.50 163 HIS A O 1
ATOM 1324 N N . CYS A 1 164 ? -3.626 -7.598 14.699 1.00 89.75 164 CYS A N 1
ATOM 1325 C CA . CYS A 1 164 ? -4.579 -8.683 14.434 1.00 89.75 164 CYS A CA 1
ATOM 1326 C C . CYS A 1 164 ? -3.903 -9.986 13.974 1.00 89.75 164 CYS A C 1
ATOM 1328 O O . CYS A 1 164 ? -4.590 -10.957 13.651 1.00 89.75 164 CYS A O 1
ATOM 1330 N N . ASN A 1 165 ? -2.568 -10.042 13.936 1.00 88.81 165 ASN A N 1
ATOM 1331 C CA . ASN A 1 165 ? -1.831 -11.260 13.622 1.00 88.81 165 ASN A CA 1
ATOM 1332 C C . ASN A 1 165 ? -1.706 -12.152 14.866 1.00 88.81 165 ASN A C 1
ATOM 1334 O O . ASN A 1 165 ? -0.860 -11.917 15.728 1.00 88.81 165 ASN A O 1
ATOM 1338 N N . LEU A 1 166 ? -2.517 -13.214 14.942 1.00 80.94 166 LEU A N 1
ATOM 1339 C CA . LEU A 1 166 ? -2.537 -14.147 16.080 1.00 80.94 166 LEU A CA 1
ATOM 1340 C C . LEU A 1 166 ? -1.218 -14.895 16.324 1.00 80.94 166 LEU A C 1
ATOM 1342 O O . LEU A 1 166 ? -1.048 -15.468 17.397 1.00 80.94 166 LEU A O 1
ATOM 1346 N N . GLN A 1 167 ? -0.291 -14.910 15.362 1.00 79.12 167 GLN A N 1
ATOM 1347 C CA . GLN A 1 167 ? 1.051 -15.459 15.582 1.00 79.12 167 GLN A CA 1
ATOM 1348 C C . GLN A 1 167 ? 1.947 -14.499 16.378 1.00 79.12 167 GLN A C 1
ATOM 1350 O O . GLN A 1 167 ? 2.921 -14.938 16.983 1.00 79.12 167 GLN A O 1
ATOM 1355 N N . LEU A 1 168 ? 1.621 -13.203 16.376 1.00 75.88 168 LEU A N 1
ATOM 1356 C CA . LEU A 1 168 ? 2.400 -12.140 17.015 1.00 75.88 168 LEU A CA 1
ATOM 1357 C C . LEU A 1 168 ? 1.743 -11.607 18.295 1.00 75.88 168 LEU A C 1
ATOM 1359 O O . LEU A 1 168 ? 2.447 -11.127 19.181 1.00 75.88 168 LEU A O 1
ATOM 1363 N N . ILE A 1 169 ? 0.414 -11.690 18.409 1.00 78.19 169 ILE A N 1
ATOM 1364 C CA . ILE A 1 169 ? -0.337 -11.155 19.553 1.00 78.19 169 ILE A CA 1
ATOM 1365 C C . ILE A 1 169 ? -0.761 -12.251 20.539 1.00 78.19 169 ILE A C 1
ATOM 1367 O O . ILE A 1 169 ? -1.018 -13.400 20.177 1.00 78.19 169 ILE A O 1
ATOM 1371 N N . SER A 1 170 ? -0.894 -11.886 21.816 1.00 75.75 170 SER A N 1
ATOM 1372 C CA . SER A 1 170 ? -1.462 -12.776 22.836 1.00 75.75 170 SER A CA 1
ATOM 1373 C C . SER A 1 170 ? -2.961 -13.006 22.598 1.00 75.75 170 SER A C 1
ATOM 1375 O O . SER A 1 170 ? -3.676 -12.109 22.158 1.00 75.75 170 SER A O 1
ATOM 1377 N N . LYS A 1 171 ? -3.496 -14.163 23.019 1.00 71.06 171 LYS A N 1
ATOM 1378 C CA . LYS A 1 171 ? -4.952 -14.438 23.021 1.00 71.06 171 LYS A CA 1
ATOM 1379 C C . LYS A 1 171 ? -5.772 -13.413 23.819 1.00 71.06 171 LYS A C 1
ATOM 1381 O O . LYS A 1 171 ? -6.975 -13.304 23.620 1.00 71.06 171 LYS A O 1
ATOM 1386 N N . THR A 1 172 ? -5.138 -12.673 24.727 1.00 68.31 172 THR A N 1
ATOM 1387 C CA . THR A 1 172 ? -5.763 -11.591 25.505 1.00 68.31 172 THR A CA 1
ATOM 1388 C C . THR A 1 172 ? -5.808 -10.251 24.765 1.00 68.31 172 THR A C 1
ATOM 1390 O O . THR A 1 172 ? -6.374 -9.300 25.288 1.00 68.31 172 THR A O 1
ATOM 1393 N N . GLN A 1 173 ? -5.204 -10.159 23.578 1.00 79.50 173 GLN A N 1
ATOM 1394 C CA . GLN A 1 173 ? -5.106 -8.951 22.750 1.00 79.50 173 GLN A CA 1
ATOM 1395 C C . GLN A 1 173 ? -5.975 -9.035 21.489 1.00 79.50 173 GLN A C 1
ATOM 1397 O O . GLN A 1 173 ? -5.771 -8.262 20.560 1.00 79.50 173 GLN A O 1
ATOM 1402 N N . ILE A 1 174 ? -6.933 -9.969 21.435 1.00 83.31 174 ILE A N 1
ATOM 1403 C CA . ILE A 1 174 ? -7.859 -10.078 20.304 1.00 83.31 174 ILE A CA 1
ATOM 1404 C C . ILE A 1 174 ? -8.611 -8.753 20.151 1.00 83.31 174 ILE A C 1
ATOM 1406 O O . ILE A 1 174 ? -9.309 -8.319 21.067 1.00 83.31 174 ILE A O 1
ATOM 1410 N N . VAL A 1 175 ? -8.462 -8.135 18.983 1.00 89.06 175 VAL A N 1
ATOM 1411 C CA . VAL A 1 175 ? -9.039 -6.830 18.662 1.00 89.06 175 VAL A CA 1
ATOM 1412 C C . VAL A 1 175 ? -10.446 -7.024 18.105 1.00 89.06 175 VAL A C 1
ATOM 1414 O O . VAL A 1 175 ? -10.651 -7.777 17.147 1.00 89.06 175 VAL A O 1
ATOM 1417 N N . SER A 1 176 ? -11.436 -6.361 18.705 1.00 92.81 176 SER A N 1
ATOM 1418 C CA . SER A 1 176 ? -12.800 -6.379 18.169 1.00 92.81 176 SER A CA 1
ATOM 1419 C C . SER A 1 176 ? -12.878 -5.642 16.829 1.00 92.81 176 SER A C 1
ATOM 1421 O O . SER A 1 176 ? -12.078 -4.753 16.550 1.00 92.81 176 SER A O 1
ATOM 1423 N N . GLU A 1 177 ? -13.887 -5.960 16.017 1.00 93.44 177 GLU A N 1
ATOM 1424 C CA . GLU A 1 177 ? -14.164 -5.252 14.752 1.00 93.44 177 GLU A CA 1
ATOM 1425 C C . GLU A 1 177 ? -14.222 -3.730 14.946 1.00 93.44 177 GLU A C 1
ATOM 1427 O O . GLU A 1 177 ? -13.498 -2.994 14.286 1.00 93.44 177 GLU A O 1
ATOM 1432 N N . SER A 1 178 ? -14.971 -3.269 15.950 1.00 93.31 178 SER A N 1
ATOM 1433 C CA . SER A 1 178 ? -15.098 -1.845 16.280 1.00 93.31 178 SER A CA 1
ATOM 1434 C C . SER A 1 178 ? -13.805 -1.191 16.782 1.00 93.31 178 SER A C 1
ATOM 1436 O O . SER A 1 178 ? -13.564 -0.014 16.522 1.00 93.31 178 SER A O 1
ATOM 1438 N N . GLN A 1 179 ? -12.968 -1.924 17.523 1.00 94.88 179 GLN A N 1
ATOM 1439 C CA . GLN A 1 179 ? -11.672 -1.414 17.976 1.00 94.88 179 GLN A CA 1
ATOM 1440 C C . GLN A 1 179 ? -10.719 -1.252 16.798 1.00 94.88 179 GLN A C 1
ATOM 1442 O O . GLN A 1 179 ? -10.021 -0.244 16.718 1.00 94.88 179 GLN A O 1
ATOM 1447 N N . PHE A 1 180 ? -10.712 -2.220 15.881 1.00 96.19 180 PHE A N 1
ATOM 1448 C CA . PHE A 1 180 ? -9.903 -2.150 14.675 1.00 96.19 180 PHE A CA 1
ATOM 1449 C C . PHE A 1 180 ? -10.352 -1.004 13.761 1.00 96.19 180 PHE A C 1
ATOM 1451 O O . PHE A 1 180 ? -9.511 -0.220 13.341 1.00 96.19 180 PHE A O 1
ATOM 1458 N N . GLU A 1 181 ? -11.658 -0.847 13.515 1.00 96.38 181 GLU A N 1
ATOM 1459 C CA . GLU A 1 181 ? -12.195 0.278 12.731 1.00 96.38 181 GLU A CA 1
ATOM 1460 C C . GLU A 1 181 ? -11.762 1.628 13.303 1.00 96.38 181 GLU A C 1
ATOM 1462 O O . GLU A 1 181 ? -11.360 2.516 12.554 1.00 96.38 181 GLU A O 1
ATOM 1467 N N . LYS A 1 182 ? -11.788 1.769 14.634 1.00 96.69 182 LYS A N 1
ATOM 1468 C CA . LYS A 1 182 ? -11.315 2.981 15.298 1.00 96.69 182 LYS A CA 1
ATOM 1469 C C . LYS A 1 182 ? -9.818 3.200 15.076 1.00 96.69 182 LYS A C 1
ATOM 1471 O O . LYS A 1 182 ? -9.438 4.276 14.642 1.00 96.69 182 LYS A O 1
ATOM 1476 N N . LEU A 1 183 ? -8.982 2.189 15.328 1.00 96.50 183 LEU A N 1
ATOM 1477 C CA . LEU A 1 183 ? -7.533 2.283 15.101 1.00 96.50 183 LEU A CA 1
ATOM 1478 C C . LEU A 1 183 ? -7.204 2.645 13.651 1.00 96.50 183 LEU A C 1
ATOM 1480 O O . LEU A 1 183 ? -6.288 3.418 13.397 1.00 96.50 183 LEU A O 1
ATOM 1484 N N . TRP A 1 184 ? -7.954 2.081 12.708 1.00 97.19 184 TRP A N 1
ATOM 1485 C CA . TRP A 1 184 ? -7.768 2.332 11.291 1.00 97.19 184 TRP A CA 1
ATOM 1486 C C . TRP A 1 184 ? -8.173 3.747 10.899 1.00 97.19 184 TRP A C 1
ATOM 1488 O O . TRP A 1 184 ? -7.431 4.409 10.179 1.00 97.19 184 TRP A O 1
ATOM 1498 N N . LYS A 1 185 ? -9.306 4.235 11.412 1.00 97.19 185 LYS A N 1
ATOM 1499 C CA . LYS A 1 185 ? -9.746 5.608 11.172 1.00 97.19 185 LYS A CA 1
ATOM 1500 C C . LYS A 1 185 ? -8.817 6.634 11.828 1.00 97.19 185 LYS A C 1
ATOM 1502 O O . LYS A 1 185 ? -8.502 7.625 11.186 1.00 97.19 185 LYS A O 1
ATOM 1507 N N . ASP A 1 186 ? -8.345 6.366 13.045 1.00 96.44 186 ASP A N 1
ATOM 1508 C CA . ASP A 1 186 ? -7.427 7.240 13.791 1.00 96.44 186 ASP A CA 1
ATOM 1509 C C . ASP A 1 186 ? -6.034 7.345 13.124 1.00 96.44 186 ASP A C 1
ATOM 1511 O O . ASP A 1 186 ? -5.287 8.275 13.410 1.00 96.44 186 ASP A O 1
ATOM 1515 N N . ALA A 1 187 ? -5.665 6.403 12.245 1.00 96.69 187 ALA A N 1
ATOM 1516 C CA . ALA A 1 187 ? -4.390 6.394 11.516 1.00 96.69 187 ALA A CA 1
ATOM 1517 C C . ALA A 1 187 ? -4.444 7.095 10.142 1.00 96.69 187 ALA A C 1
ATOM 1519 O O . ALA A 1 187 ? -3.458 7.081 9.404 1.00 96.69 187 ALA A O 1
ATOM 1520 N N . LEU A 1 188 ? -5.594 7.657 9.768 1.00 97.19 188 LEU A N 1
ATOM 1521 C CA . LEU A 1 188 ? -5.842 8.281 8.470 1.00 97.19 188 LEU A CA 1
ATOM 1522 C C . LEU A 1 188 ? -6.306 9.734 8.653 1.00 97.19 188 LEU A C 1
ATOM 1524 O O . LEU A 1 188 ? -6.814 10.076 9.721 1.00 97.19 188 LEU A O 1
ATOM 1528 N N . PRO A 1 189 ? -6.214 10.579 7.610 1.00 95.44 189 PRO A N 1
ATOM 1529 C CA . PRO A 1 189 ? -6.822 11.903 7.629 1.00 95.44 189 PRO A CA 1
ATOM 1530 C C . PRO A 1 189 ? -8.318 11.844 7.959 1.00 95.44 189 PRO A C 1
ATOM 1532 O O . PRO A 1 189 ? -9.033 10.898 7.590 1.00 95.44 189 PRO A O 1
ATOM 1535 N N . ASP A 1 190 ? -8.820 12.892 8.608 1.00 92.31 190 ASP A N 1
ATOM 1536 C CA . ASP A 1 190 ? -10.233 13.000 8.974 1.00 92.31 190 ASP A CA 1
ATOM 1537 C C . ASP A 1 190 ? -11.152 12.894 7.752 1.00 92.31 190 ASP A C 1
ATOM 1539 O O . ASP A 1 190 ? -12.244 12.328 7.843 1.00 92.31 190 ASP A O 1
ATOM 1543 N N . GLU A 1 191 ? -10.694 13.353 6.589 1.00 93.94 191 GLU A N 1
ATOM 1544 C CA . GLU A 1 191 ? -11.472 13.347 5.355 1.00 93.94 191 GLU A CA 1
ATOM 1545 C C . GLU A 1 191 ? -11.587 11.966 4.697 1.00 93.94 191 GLU A C 1
ATOM 1547 O O . GLU A 1 191 ? -12.530 11.735 3.939 1.00 93.94 191 GLU A O 1
ATOM 1552 N N . PHE A 1 192 ? -10.675 11.034 4.994 1.00 95.44 192 PHE A N 1
ATOM 1553 C CA . PHE A 1 192 ? -10.655 9.710 4.365 1.00 95.44 192 PHE A CA 1
ATOM 1554 C C . PHE A 1 192 ? -11.741 8.799 4.937 1.00 95.44 192 PHE A C 1
ATOM 1556 O O . PHE A 1 192 ? -12.013 8.787 6.137 1.00 95.44 192 PHE A O 1
ATOM 1563 N N . CYS A 1 193 ? -12.357 7.976 4.100 1.00 93.56 193 CYS A N 1
ATOM 1564 C CA . CYS A 1 193 ? -13.384 7.031 4.510 1.00 93.56 193 CYS A CA 1
ATOM 1565 C C . CYS A 1 193 ? -12.841 5.602 4.500 1.00 93.56 193 CYS A C 1
ATOM 1567 O O . CYS A 1 193 ? -12.535 5.046 3.446 1.00 93.56 193 CYS A O 1
ATOM 1569 N N . ILE A 1 194 ? -12.816 4.961 5.671 1.00 94.94 194 ILE A N 1
ATOM 1570 C CA . ILE A 1 194 ? -12.498 3.534 5.751 1.00 94.94 194 ILE A CA 1
ATOM 1571 C C . ILE A 1 194 ? -13.626 2.696 5.147 1.00 94.94 194 ILE A C 1
ATOM 1573 O O . ILE A 1 194 ? -14.813 2.949 5.374 1.00 94.94 194 ILE A O 1
ATOM 1577 N N . LYS A 1 195 ? -13.252 1.678 4.372 1.00 93.00 195 LYS A N 1
ATOM 1578 C CA . LYS A 1 195 ? -14.182 0.705 3.798 1.00 93.00 195 LYS A CA 1
ATOM 1579 C C . LYS A 1 195 ? -13.576 -0.686 3.880 1.00 93.00 195 LYS A C 1
ATOM 1581 O O . LYS A 1 195 ? -12.443 -0.895 3.466 1.00 93.00 195 LYS A O 1
ATOM 1586 N N . TRP A 1 196 ? -14.342 -1.645 4.392 1.00 92.38 196 TRP A N 1
ATOM 1587 C CA . TRP A 1 196 ? -13.882 -3.026 4.574 1.00 92.38 196 TRP A CA 1
ATOM 1588 C C . TRP A 1 196 ? -13.444 -3.718 3.279 1.00 92.38 196 TRP A C 1
ATOM 1590 O O . TRP A 1 196 ? -12.579 -4.590 3.325 1.00 92.38 196 TRP A O 1
ATOM 1600 N N . ASP A 1 197 ? -13.989 -3.313 2.131 1.00 92.88 197 ASP A N 1
ATOM 1601 C CA . ASP A 1 197 ? -13.593 -3.845 0.825 1.00 92.88 197 ASP A CA 1
ATOM 1602 C C . ASP A 1 197 ? -12.113 -3.581 0.500 1.00 92.88 197 ASP A C 1
ATOM 1604 O O . ASP A 1 197 ? -11.465 -4.425 -0.123 1.00 92.88 197 ASP A O 1
ATOM 1608 N N . ALA A 1 198 ? -11.540 -2.492 1.021 1.00 94.12 198 ALA A N 1
ATOM 1609 C CA . ALA A 1 198 ? -10.115 -2.198 0.924 1.00 94.12 198 ALA A CA 1
ATOM 1610 C C . ALA A 1 198 ? -9.241 -3.269 1.598 1.00 94.12 198 ALA A C 1
ATOM 1612 O O . ALA A 1 198 ? -8.074 -3.399 1.237 1.00 94.12 198 ALA A O 1
ATOM 1613 N N . LEU A 1 199 ? -9.783 -4.083 2.513 1.00 95.00 199 LEU A N 1
ATOM 1614 C CA . LEU A 1 199 ? -9.082 -5.180 3.200 1.00 95.00 199 LEU A CA 1
ATOM 1615 C C . LEU A 1 199 ? -9.473 -6.573 2.695 1.00 95.00 199 LEU A C 1
ATOM 1617 O O . LEU A 1 199 ? -9.062 -7.583 3.277 1.00 95.00 199 LEU A O 1
ATOM 1621 N N . ASN A 1 200 ? -10.207 -6.656 1.582 1.00 91.81 200 ASN A N 1
ATOM 1622 C CA . ASN A 1 200 ? -10.510 -7.936 0.950 1.00 91.81 200 ASN A CA 1
ATOM 1623 C C . ASN A 1 200 ? -9.217 -8.703 0.637 1.00 91.81 200 ASN A C 1
ATOM 1625 O O . ASN A 1 200 ? -8.232 -8.151 0.122 1.00 91.81 200 ASN A O 1
ATOM 1629 N N . GLY A 1 201 ? -9.224 -9.992 0.985 1.00 90.62 201 GLY A N 1
ATOM 1630 C CA . GLY A 1 201 ? -8.074 -10.885 0.872 1.00 90.62 201 GLY A CA 1
ATOM 1631 C C . GLY A 1 201 ? -6.944 -10.637 1.879 1.00 90.62 201 GLY A C 1
ATOM 1632 O O . GLY A 1 201 ? -5.891 -11.251 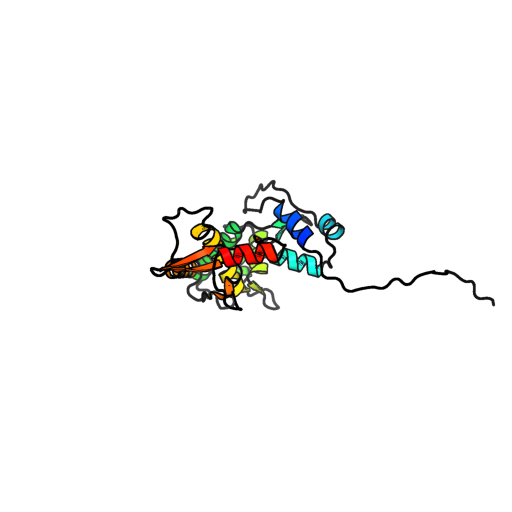1.720 1.00 90.62 201 GLY A O 1
ATOM 1633 N N . LEU A 1 202 ? -7.126 -9.757 2.872 1.00 93.25 202 LEU A N 1
ATOM 1634 C CA . LEU A 1 202 ? -6.137 -9.456 3.919 1.00 93.25 202 LEU A CA 1
ATOM 1635 C C . LEU A 1 202 ? -6.620 -9.812 5.324 1.00 93.25 202 LEU A C 1
ATOM 1637 O O . LEU A 1 202 ? -5.817 -10.219 6.160 1.00 93.25 202 LEU A O 1
ATOM 1641 N N . ALA A 1 203 ? -7.916 -9.662 5.589 1.00 93.06 203 ALA A N 1
ATOM 1642 C CA . ALA A 1 203 ? -8.500 -9.914 6.898 1.00 93.06 203 ALA A CA 1
ATOM 1643 C C . ALA A 1 203 ? -9.725 -10.814 6.829 1.00 93.06 203 ALA A C 1
ATOM 1645 O O . ALA A 1 203 ? -10.417 -10.898 5.815 1.00 93.06 203 ALA A O 1
ATOM 1646 N N . VAL A 1 204 ? -10.020 -11.439 7.966 1.00 91.44 204 VAL A N 1
ATOM 1647 C CA . VAL A 1 204 ? -11.260 -12.171 8.203 1.00 91.44 204 VAL A CA 1
ATOM 1648 C C . VAL A 1 204 ? -11.918 -11.626 9.456 1.00 91.44 204 VAL A C 1
ATOM 1650 O O . VAL A 1 204 ? -11.287 -11.534 10.509 1.00 91.44 204 VAL A O 1
ATOM 1653 N N . VAL A 1 205 ? -13.212 -11.319 9.362 1.00 90.25 205 VAL A N 1
ATOM 1654 C CA . VAL A 1 205 ? -14.027 -11.016 10.540 1.00 90.25 205 VAL A CA 1
ATOM 1655 C C . VAL A 1 205 ? -14.656 -12.305 11.055 1.00 90.25 205 VAL A C 1
ATOM 1657 O O . VAL A 1 205 ? -15.533 -12.903 10.420 1.00 90.25 205 VAL A O 1
ATOM 1660 N N . VAL A 1 206 ? -14.216 -12.739 12.232 1.00 87.19 206 VAL A N 1
ATOM 1661 C CA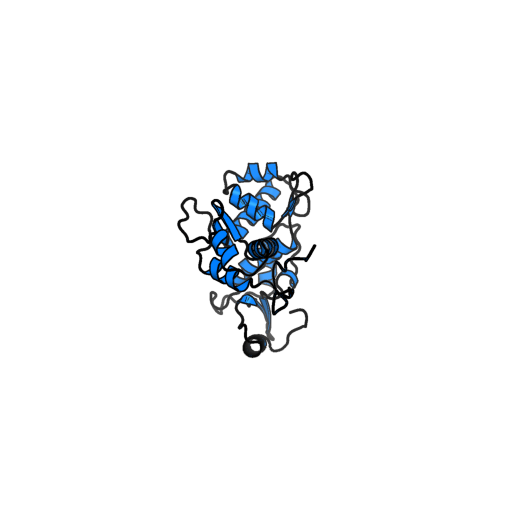 . VAL A 1 206 ? -14.715 -13.944 12.892 1.00 87.19 206 VAL A CA 1
ATOM 1662 C C . VAL A 1 206 ? -15.799 -13.556 13.888 1.00 87.19 206 VAL A C 1
ATOM 1664 O O . VAL A 1 206 ? -15.615 -12.693 14.745 1.00 87.19 206 VAL A O 1
ATOM 1667 N N . SER A 1 207 ? -16.955 -14.208 13.776 1.00 87.06 207 SER A N 1
ATOM 1668 C CA . SER A 1 207 ? -18.106 -13.956 14.645 1.00 87.06 207 SER A CA 1
ATOM 1669 C C . SER A 1 207 ? -18.268 -15.080 15.663 1.00 87.06 207 SER A C 1
ATOM 1671 O O . SER A 1 207 ? -18.304 -16.258 15.309 1.00 87.06 207 SER A O 1
ATOM 1673 N N . THR A 1 208 ? -18.401 -14.710 16.932 1.00 80.69 208 THR A N 1
ATOM 1674 C CA . THR A 1 208 ? -18.762 -15.599 18.044 1.00 80.69 208 THR A CA 1
ATOM 1675 C C . THR A 1 208 ? -20.076 -15.119 18.666 1.00 80.69 208 THR A C 1
ATOM 1677 O O . THR A 1 208 ? -20.458 -13.971 18.438 1.00 80.69 208 THR A O 1
ATOM 1680 N N . PRO A 1 209 ? -20.763 -15.932 19.491 1.00 81.88 209 PRO A N 1
ATOM 1681 C CA . PRO A 1 209 ? -21.971 -15.479 20.184 1.00 81.88 209 PRO A CA 1
ATOM 1682 C C . PRO A 1 209 ? -21.769 -14.232 21.061 1.00 81.88 209 PRO A C 1
ATOM 1684 O O . PRO A 1 209 ? -22.732 -13.523 21.325 1.00 81.88 209 PRO A O 1
ATOM 1687 N N . ALA A 1 210 ? -20.538 -13.973 21.520 1.00 79.19 210 ALA A N 1
ATOM 1688 C CA . ALA A 1 210 ? -20.222 -12.861 22.415 1.00 79.19 210 ALA A CA 1
ATOM 1689 C C . ALA A 1 210 ? -19.658 -11.623 21.694 1.00 79.19 210 ALA A C 1
ATOM 1691 O O . ALA A 1 210 ? -19.849 -10.510 22.172 1.00 79.19 210 ALA A O 1
ATOM 1692 N N . GLN A 1 211 ? -18.941 -11.801 20.577 1.00 83.62 211 GLN A N 1
ATOM 1693 C CA . GLN A 1 211 ? -18.237 -10.708 19.896 1.00 83.62 211 GLN A CA 1
ATOM 1694 C C . GLN A 1 211 ? -17.842 -11.039 18.452 1.00 83.62 211 GLN A C 1
ATOM 1696 O O . GLN A 1 211 ? -17.671 -12.211 18.094 1.00 83.62 211 GLN A O 1
ATOM 1701 N N . ARG A 1 212 ? -17.617 -9.987 17.656 1.00 90.00 212 ARG A N 1
ATOM 1702 C CA . ARG A 1 212 ? -16.939 -10.037 16.353 1.00 90.00 212 ARG A CA 1
ATOM 1703 C C . ARG A 1 212 ? -15.524 -9.488 16.504 1.00 90.00 212 ARG A C 1
ATOM 1705 O O . ARG A 1 212 ? -15.339 -8.421 17.092 1.00 90.00 212 ARG A O 1
ATOM 1712 N N . TYR A 1 213 ? -14.540 -10.219 16.000 1.00 90.62 213 TYR A N 1
ATOM 1713 C CA . TYR A 1 213 ? -13.137 -9.818 16.042 1.00 90.62 213 TYR A CA 1
ATOM 1714 C C . TYR A 1 213 ? -12.481 -9.969 14.678 1.00 90.62 213 TYR A C 1
ATOM 1716 O O . TYR A 1 213 ? -12.971 -10.702 13.816 1.00 90.62 213 TYR A O 1
ATOM 1724 N N . VAL A 1 214 ? -11.385 -9.242 14.496 1.00 92.81 214 VAL A N 1
ATOM 1725 C CA . VAL A 1 214 ? -10.651 -9.163 13.234 1.00 92.81 214 VAL A CA 1
ATOM 1726 C C . VAL A 1 214 ? -9.393 -9.994 13.350 1.00 92.81 214 VAL A C 1
ATOM 1728 O O . VAL A 1 214 ? -8.710 -9.971 14.374 1.00 92.81 214 VAL A O 1
ATOM 1731 N N . GLU A 1 215 ? -9.080 -10.721 12.290 1.00 91.88 215 GLU A N 1
ATOM 1732 C CA . GLU A 1 215 ? -7.843 -11.472 12.196 1.00 91.88 215 GLU A CA 1
ATOM 1733 C C . GLU A 1 215 ? -7.138 -11.198 10.876 1.00 91.88 215 GLU A C 1
ATOM 1735 O O . GLU A 1 215 ? -7.765 -11.195 9.815 1.00 91.88 215 GLU A O 1
ATOM 1740 N N . TYR A 1 216 ? -5.823 -10.997 10.954 1.00 93.81 216 TYR A N 1
ATOM 1741 C CA . TYR A 1 216 ? -4.976 -10.888 9.778 1.00 93.81 216 TYR A CA 1
ATOM 1742 C C . TYR A 1 216 ? -4.807 -12.263 9.129 1.00 93.81 216 TYR A C 1
ATOM 1744 O O . TYR A 1 216 ? -4.260 -13.190 9.728 1.00 93.81 216 TYR A O 1
ATOM 1752 N N . PHE A 1 217 ? -5.293 -12.395 7.900 1.00 91.62 217 PHE A N 1
ATOM 1753 C CA . PHE A 1 217 ? -5.325 -13.646 7.154 1.00 91.62 217 PHE A CA 1
ATOM 1754 C C . PHE A 1 217 ? -5.107 -13.362 5.659 1.00 91.62 217 PHE A C 1
ATOM 1756 O O . PHE A 1 217 ? -6.041 -13.428 4.854 1.00 91.62 217 PHE A O 1
ATOM 1763 N N . PRO A 1 218 ? -3.879 -12.983 5.270 1.00 90.88 218 PRO A N 1
ATOM 1764 C CA . PRO A 1 218 ? -3.613 -12.537 3.917 1.00 90.88 218 PRO A CA 1
ATOM 1765 C C . PRO A 1 218 ? -3.566 -13.698 2.923 1.00 90.88 218 PRO A C 1
ATOM 1767 O O . PRO A 1 218 ? -2.871 -14.697 3.120 1.00 90.88 218 PRO A O 1
ATOM 1770 N N . ARG A 1 219 ? -4.233 -13.519 1.779 1.00 88.50 219 ARG A N 1
ATOM 1771 C CA . ARG A 1 219 ? -4.297 -14.494 0.680 1.00 88.50 219 ARG A CA 1
ATOM 1772 C C . ARG A 1 219 ? -2.916 -14.951 0.213 1.00 88.50 219 ARG A C 1
ATOM 1774 O O . ARG A 1 219 ? -2.766 -16.112 -0.154 1.00 88.50 219 ARG A O 1
ATOM 1781 N N . HIS A 1 220 ? -1.928 -14.056 0.201 1.00 81.88 220 HIS A N 1
ATOM 1782 C CA . HIS A 1 220 ? -0.581 -14.368 -0.283 1.00 81.88 220 HIS A CA 1
ATOM 1783 C C . HIS A 1 220 ? 0.177 -15.355 0.624 1.00 81.88 220 HIS A C 1
ATOM 1785 O O . HIS A 1 220 ? 1.131 -15.965 0.163 1.00 81.88 220 HIS A O 1
ATOM 1791 N N . ARG A 1 221 ? -0.262 -15.563 1.878 1.00 84.25 221 ARG A N 1
ATOM 1792 C CA . ARG A 1 221 ? 0.294 -16.588 2.784 1.00 84.25 221 ARG A CA 1
ATOM 1793 C C . ARG A 1 221 ? -0.399 -17.948 2.662 1.00 84.25 221 ARG A C 1
ATOM 1795 O O . ARG A 1 221 ? -0.019 -18.890 3.354 1.00 84.25 221 ARG A O 1
ATOM 1802 N N . LEU A 1 222 ? -1.430 -18.067 1.823 1.00 85.88 222 LEU A N 1
ATOM 1803 C CA . LEU A 1 222 ? -2.133 -19.330 1.622 1.00 85.88 222 LEU A CA 1
ATOM 1804 C C . LEU A 1 222 ? -1.432 -20.213 0.588 1.00 85.88 222 LEU A C 1
ATOM 1806 O O . LEU A 1 222 ? -0.768 -19.732 -0.327 1.00 85.88 222 LEU A O 1
ATOM 1810 N N . ALA A 1 223 ? -1.651 -21.523 0.701 1.00 84.12 223 ALA A N 1
ATOM 1811 C CA . ALA A 1 223 ? -1.095 -22.497 -0.227 1.00 84.12 223 ALA A CA 1
ATOM 1812 C C . ALA A 1 223 ? -1.519 -22.230 -1.685 1.00 84.12 223 ALA A C 1
ATOM 1814 O O . ALA A 1 223 ? -2.671 -21.888 -1.986 1.00 84.12 223 ALA A O 1
ATOM 1815 N N . VAL A 1 224 ? -0.584 -22.465 -2.610 1.00 78.88 224 VAL A N 1
ATOM 1816 C CA . VAL A 1 224 ? -0.855 -22.424 -4.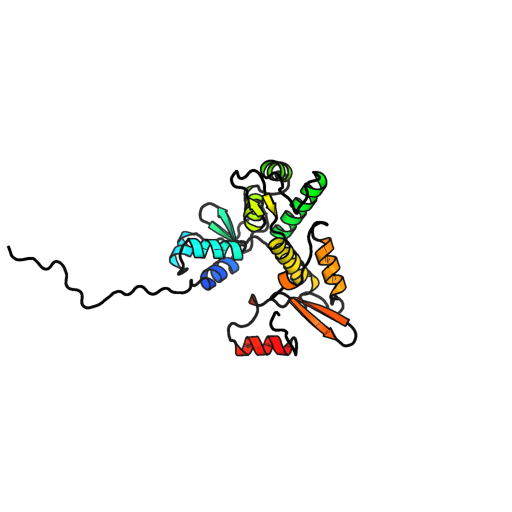054 1.00 78.88 224 VAL A CA 1
ATOM 1817 C C . VAL A 1 224 ? -1.827 -23.541 -4.446 1.00 78.88 224 VAL A C 1
ATOM 1819 O O . VAL A 1 224 ? -2.708 -23.313 -5.273 1.00 78.88 224 VAL A O 1
ATOM 1822 N N . ASP A 1 225 ? -1.745 -24.707 -3.802 1.00 89.69 225 ASP A N 1
ATOM 1823 C CA . ASP A 1 225 ? -2.711 -25.787 -3.999 1.00 89.69 225 ASP A CA 1
ATOM 1824 C C . ASP A 1 225 ? -4.124 -25.366 -3.563 1.00 89.69 225 ASP A C 1
ATOM 1826 O O . ASP A 1 225 ? -4.346 -24.899 -2.443 1.00 89.69 225 ASP A O 1
ATOM 1830 N N . ALA A 1 226 ? -5.092 -25.539 -4.465 1.00 89.25 226 ALA A N 1
ATOM 1831 C CA . ALA A 1 226 ? -6.459 -25.083 -4.246 1.00 89.25 226 ALA A CA 1
ATOM 1832 C C . ALA A 1 226 ? -7.132 -25.816 -3.080 1.00 89.25 226 ALA A C 1
ATOM 1834 O O . ALA A 1 226 ? -7.828 -25.181 -2.290 1.00 89.25 226 ALA A O 1
ATOM 1835 N N . LYS A 1 227 ? -6.916 -27.131 -2.945 1.00 91.19 227 LYS A N 1
ATOM 1836 C CA . LYS A 1 227 ? -7.532 -27.920 -1.876 1.00 91.19 227 LYS A CA 1
ATOM 1837 C C . LYS A 1 227 ? -7.000 -27.469 -0.518 1.00 91.19 227 LYS A C 1
ATOM 1839 O O . LYS A 1 227 ? -7.795 -27.138 0.353 1.00 91.19 227 LYS A O 1
ATOM 1844 N N . MET A 1 228 ? -5.679 -27.384 -0.363 1.00 90.12 228 MET A N 1
ATOM 1845 C CA . MET A 1 228 ? -5.051 -26.914 0.877 1.00 90.12 228 MET A CA 1
ATOM 1846 C C . MET A 1 228 ? -5.486 -25.489 1.235 1.00 90.12 228 MET A C 1
ATOM 1848 O O . MET A 1 228 ? -5.713 -25.187 2.405 1.00 90.12 228 MET A O 1
ATOM 1852 N N . ARG A 1 229 ? -5.652 -24.619 0.232 1.00 90.81 229 ARG A N 1
ATOM 1853 C CA . ARG A 1 229 ? -6.158 -23.256 0.423 1.00 90.81 229 ARG A CA 1
ATOM 1854 C C . ARG A 1 229 ? -7.585 -23.239 0.962 1.00 90.81 229 ARG A C 1
ATOM 1856 O O . ARG A 1 229 ? -7.846 -22.545 1.941 1.00 90.81 229 ARG A O 1
ATOM 1863 N N . PHE A 1 230 ? -8.496 -23.991 0.343 1.00 89.88 230 PHE A N 1
ATOM 1864 C CA . PHE A 1 230 ? -9.881 -24.083 0.809 1.00 89.88 230 PHE A CA 1
ATOM 1865 C C . PHE A 1 230 ? -9.968 -24.718 2.196 1.00 89.88 230 PHE A C 1
ATOM 1867 O O . PHE A 1 230 ? -10.707 -24.206 3.034 1.00 89.88 230 PHE A O 1
ATOM 1874 N N . ASP A 1 231 ? -9.186 -25.766 2.461 1.00 90.94 231 ASP A N 1
ATOM 1875 C CA . ASP A 1 231 ? -9.123 -26.407 3.777 1.00 90.94 231 ASP A CA 1
ATOM 1876 C C . ASP A 1 231 ? -8.738 -25.373 4.857 1.00 90.94 231 ASP A C 1
ATOM 1878 O O . ASP A 1 231 ? -9.467 -25.218 5.837 1.00 90.94 231 ASP A O 1
ATOM 1882 N N . ALA A 1 232 ? -7.688 -24.573 4.629 1.00 88.75 232 ALA A N 1
ATOM 1883 C CA . ALA A 1 232 ? -7.274 -23.507 5.548 1.00 88.75 232 ALA A CA 1
ATOM 1884 C C . ALA A 1 232 ? -8.335 -22.398 5.714 1.00 88.75 232 ALA A C 1
ATOM 1886 O O . ALA A 1 232 ? -8.576 -21.922 6.825 1.00 88.75 232 ALA A O 1
ATOM 1887 N N . MET A 1 233 ? -9.004 -21.985 4.630 1.00 90.44 233 MET A N 1
ATOM 1888 C CA . MET A 1 233 ? -10.077 -20.981 4.691 1.00 90.44 233 MET A CA 1
ATOM 1889 C C . MET A 1 233 ? -11.282 -21.469 5.509 1.00 90.44 233 MET A C 1
ATOM 1891 O O . MET A 1 233 ? -11.809 -20.728 6.342 1.00 90.44 233 MET A O 1
ATOM 1895 N N . PHE A 1 234 ? -11.731 -22.709 5.297 1.00 90.12 234 PHE A N 1
ATOM 1896 C CA . PHE A 1 234 ? -12.905 -23.261 5.982 1.00 90.12 234 PHE A CA 1
ATOM 1897 C C . PHE A 1 234 ? -12.622 -23.721 7.410 1.00 90.12 234 PHE A C 1
ATOM 1899 O O . PHE A 1 234 ? -13.527 -23.675 8.248 1.00 90.12 234 PHE A O 1
ATOM 1906 N N . GLU A 1 235 ? -11.378 -24.096 7.716 1.00 87.94 235 GLU A N 1
ATOM 1907 C CA . GLU A 1 235 ? -10.917 -24.228 9.098 1.00 87.94 235 GLU A CA 1
ATOM 1908 C C . GLU A 1 235 ? -11.070 -22.893 9.831 1.00 87.94 235 GLU A C 1
ATOM 1910 O O . GLU A 1 235 ? -11.502 -22.857 10.986 1.00 87.94 235 GLU A O 1
ATOM 1915 N N . LYS A 1 236 ? -10.786 -21.784 9.135 1.00 85.75 236 LYS A N 1
ATOM 1916 C CA . LYS A 1 236 ? -10.803 -20.468 9.756 1.00 85.75 236 LYS A CA 1
ATOM 1917 C C . LYS A 1 236 ? -12.189 -19.863 9.935 1.00 85.75 236 LYS A C 1
ATOM 1919 O O . LYS A 1 236 ? -12.515 -19.354 11.009 1.00 85.75 236 LYS A O 1
ATOM 1924 N N . LYS A 1 237 ? -13.021 -19.923 8.899 1.00 85.25 237 LYS A N 1
ATOM 1925 C CA . LYS A 1 237 ? -14.402 -19.432 8.917 1.00 85.25 237 LYS A CA 1
ATOM 1926 C C . LYS A 1 237 ? -15.284 -20.430 8.176 1.00 85.25 237 LYS A C 1
ATOM 1928 O O . LYS A 1 237 ? -15.047 -20.752 7.018 1.00 85.25 237 LYS A O 1
ATOM 1933 N N . LYS A 1 238 ? -16.346 -20.904 8.834 1.00 83.50 238 LYS A N 1
ATOM 1934 C CA . LYS A 1 238 ? -17.225 -21.952 8.279 1.00 83.50 238 LYS A CA 1
ATOM 1935 C C . LYS A 1 238 ? -18.070 -21.497 7.085 1.00 83.50 238 LYS A C 1
ATOM 1937 O O . LYS A 1 238 ? -18.540 -22.336 6.327 1.00 83.50 238 LYS A O 1
ATOM 1942 N N . SER A 1 239 ? -18.311 -20.194 6.948 1.00 83.88 239 SER A N 1
ATOM 1943 C CA . SER A 1 239 ? -19.147 -19.619 5.893 1.00 83.88 239 SER A CA 1
ATOM 1944 C C . SER A 1 239 ? -18.535 -18.320 5.398 1.00 83.88 239 SER A C 1
ATOM 1946 O O . SER A 1 239 ? -18.250 -17.435 6.200 1.00 83.88 239 SER A O 1
ATOM 1948 N N . TRP A 1 240 ? -18.396 -18.199 4.084 1.00 86.25 240 TRP A N 1
ATOM 1949 C CA . TRP A 1 240 ? -17.820 -17.045 3.401 1.00 86.25 240 TRP A CA 1
ATOM 1950 C C . TRP A 1 240 ? -18.863 -16.439 2.470 1.00 86.25 240 TRP A C 1
ATOM 1952 O O . TRP A 1 240 ? -19.652 -17.166 1.860 1.00 86.25 240 TRP A O 1
ATOM 1962 N N . THR A 1 241 ? -18.901 -15.114 2.374 1.00 81.44 241 THR A N 1
ATOM 1963 C CA . THR A 1 241 ? -19.641 -14.457 1.293 1.00 81.44 241 THR A CA 1
ATOM 1964 C C . THR A 1 241 ? -18.817 -14.506 0.007 1.00 81.44 241 THR A C 1
ATOM 1966 O O . THR A 1 241 ? -17.620 -14.750 0.040 1.00 81.44 241 THR A O 1
ATOM 1969 N N . ARG A 1 242 ? -19.438 -14.270 -1.154 1.00 77.12 242 ARG A N 1
ATOM 1970 C CA . ARG A 1 242 ? -18.714 -14.273 -2.439 1.00 77.12 242 ARG A CA 1
ATOM 1971 C C . ARG A 1 242 ? -17.691 -13.131 -2.568 1.00 77.12 242 ARG A C 1
ATOM 1973 O O . ARG A 1 242 ? -16.812 -13.215 -3.418 1.00 77.12 242 ARG A O 1
ATOM 1980 N N . ALA A 1 243 ? -17.880 -12.052 -1.811 1.00 72.25 243 ALA A N 1
ATOM 1981 C CA . ALA A 1 243 ? -17.022 -10.872 -1.856 1.00 72.25 243 ALA A CA 1
ATOM 1982 C C . ALA A 1 243 ? -15.793 -10.984 -0.936 1.00 72.25 243 ALA A C 1
ATOM 1984 O O . ALA A 1 243 ? -14.838 -10.241 -1.141 1.00 72.25 243 ALA A O 1
ATOM 1985 N N . GLU A 1 244 ? -15.832 -11.893 0.045 1.00 67.25 244 GLU A N 1
ATOM 1986 C CA . GLU A 1 244 ? -14.722 -12.222 0.956 1.00 67.25 244 GLU A CA 1
ATOM 1987 C C . GLU A 1 244 ? -13.819 -13.308 0.356 1.00 67.25 244 GLU A C 1
ATOM 1989 O O . GLU A 1 244 ? -12.581 -13.177 0.492 1.00 67.25 244 GLU A O 1
#

Foldseek 3Di:
DDDDDPDDDPDDDDDDDDDWQCVVVVVQQVVWDADEQDPPDPIDWDFQVNCVVPTRDDPVVNVVSCLVQCWADPDVRTIHGHDLVSLLVLQLVLLVVCVVVVHDLQDWDFQVVSLVVCVVPHPSRSSVSSQVSFWDADPVSGITHGNLLSSLLSLLLVCQVVQAEPVNDDPVRFAAPVRSLVVSCVSDHVPGDHDCLSCQQQWDFDDDPVGTTIHGHHNVPFDPDPVSRVVVVCVVPVDDDPSD

Radius of gyration: 22.81 Å; chains: 1; bounding box: 46×52×90 Å